Protein AF-G5AAX6-F1 (afdb_monomer_lite)

Sequence (215 aa):
DEYTGELEELVATGDLGYDTYDRATIIEKLGASQRLYIEGGFNFYEAVRSAEPLIVYRVAYSRECWVQAGNRESPAHVDHGRVLSYIPPALQRSFKIWIAFKDFNAARGFSFAEDDRAFNRMLVNGSTGVVVQRPGDVVYVNSLIYHSVLLCYTSETPEIDRWSIIDGYVFILREDILVSYIYATQAKAGTRKGDNRVWARILMAYCAMEGRWLD

Secondary structure (DSSP, 8-state):
-HHHHHHHHHHHHSB--SS---HHHHHHHHHHTGGGEE-SS--HHHHHH---SEEEESS-----EEEEESSEEEEEE--SSEEEEE--TT-TTEEEEEEEESSTTTTTT--TTS-TTHHHHHHT-TTEEEEEE-TT-EEEE-TT--EEEE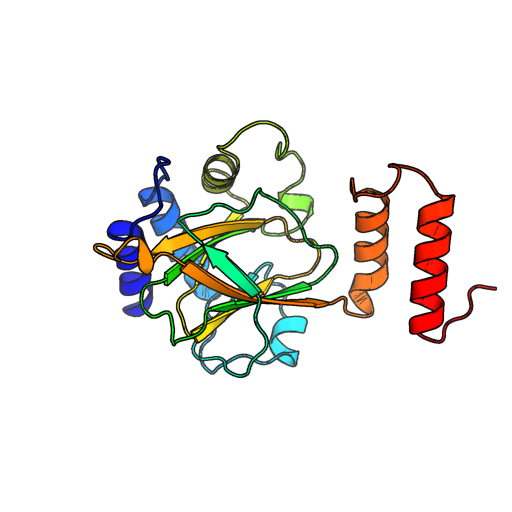EEE-TT--GGG-EEEEEEEEE--TTTHHHHHHHHHHS--SS-TT-HHHHHHHHHHHHHHTT----

Structure (mmCIF, N/CA/C/O backbone):
data_AF-G5AAX6-F1
#
_entry.id   AF-G5AAX6-F1
#
loop_
_atom_site.group_PDB
_atom_site.id
_atom_site.type_symbol
_atom_site.label_atom_id
_atom_site.label_alt_id
_atom_site.label_comp_id
_atom_site.label_asym_id
_atom_site.label_entity_id
_atom_site.label_seq_id
_atom_site.pdbx_PDB_ins_code
_atom_site.Cartn_x
_atom_site.Cartn_y
_atom_site.Cartn_z
_atom_site.occupancy
_atom_site.B_iso_or_equiv
_atom_site.auth_seq_id
_atom_site.auth_comp_id
_atom_site.auth_asym_id
_atom_site.auth_atom_id
_atom_site.pdbx_PDB_model_num
ATOM 1 N N . ASP A 1 1 ? -5.788 -18.040 11.027 1.00 55.53 1 ASP A N 1
ATOM 2 C CA . ASP A 1 1 ? -4.561 -17.466 11.592 1.00 55.53 1 ASP A CA 1
ATOM 3 C C . ASP A 1 1 ? -4.989 -16.316 12.489 1.00 55.53 1 ASP A C 1
ATOM 5 O O . ASP A 1 1 ? -5.733 -15.464 12.017 1.00 55.53 1 ASP A O 1
ATOM 9 N N . GLU A 1 2 ? -4.667 -16.356 13.781 1.00 57.25 2 GLU A N 1
ATOM 10 C CA . GLU A 1 2 ? -5.227 -15.458 14.818 1.00 57.25 2 GLU A CA 1
ATOM 11 C C . GLU A 1 2 ? -4.984 -13.966 14.499 1.00 57.25 2 GLU A C 1
ATOM 13 O O . GLU A 1 2 ? -5.815 -13.109 14.782 1.00 57.25 2 GLU A O 1
ATOM 18 N N . TYR A 1 3 ? -3.896 -13.673 13.782 1.00 65.38 3 TYR A N 1
ATOM 19 C CA . TYR A 1 3 ? -3.437 -12.318 13.475 1.00 65.38 3 TYR A CA 1
ATOM 20 C C . TYR A 1 3 ? -4.139 -11.624 12.309 1.00 65.38 3 TYR A C 1
ATOM 22 O O . TYR A 1 3 ? -4.220 -10.397 12.296 1.00 65.38 3 TYR A O 1
ATOM 30 N N . THR A 1 4 ? -4.628 -12.362 11.309 1.00 74.25 4 THR A N 1
ATOM 31 C CA . THR A 1 4 ? -5.418 -11.732 10.236 1.00 74.25 4 THR A CA 1
ATOM 32 C C . THR A 1 4 ? -6.766 -11.283 10.781 1.00 74.25 4 THR A C 1
ATOM 34 O O . THR A 1 4 ? -7.229 -10.219 10.393 1.00 74.25 4 THR A O 1
ATOM 37 N N . GLY A 1 5 ? -7.317 -12.008 11.762 1.00 83.88 5 GLY A N 1
ATOM 38 C CA . GLY A 1 5 ? -8.549 -11.628 12.454 1.00 83.88 5 GLY A CA 1
ATOM 39 C C . GLY A 1 5 ? -8.477 -10.234 13.085 1.00 83.88 5 GLY A C 1
ATOM 40 O O . GLY A 1 5 ? -9.403 -9.452 12.913 1.00 83.88 5 GLY A O 1
ATOM 41 N N . GLU A 1 6 ? -7.353 -9.869 13.715 1.00 87.31 6 GLU A N 1
ATOM 42 C CA . GLU A 1 6 ? -7.158 -8.515 14.268 1.00 87.31 6 GLU A CA 1
ATOM 43 C C . GLU A 1 6 ? -7.168 -7.426 13.180 1.00 87.31 6 GLU A C 1
ATOM 45 O O . GLU A 1 6 ? -7.693 -6.330 13.379 1.00 87.31 6 GLU A O 1
ATOM 50 N N . LEU A 1 7 ? -6.566 -7.702 12.019 1.00 90.44 7 LEU A N 1
ATOM 51 C CA . LEU A 1 7 ? -6.516 -6.754 10.903 1.00 90.44 7 LEU A CA 1
ATOM 52 C C . LEU A 1 7 ? -7.879 -6.632 10.207 1.00 90.44 7 LEU A C 1
ATOM 54 O O . LEU A 1 7 ? -8.279 -5.536 9.818 1.00 90.44 7 LEU A O 1
ATOM 58 N N . GLU A 1 8 ? -8.600 -7.744 10.077 1.00 92.38 8 GLU A N 1
ATOM 59 C CA . GLU A 1 8 ? -9.971 -7.785 9.572 1.00 92.38 8 GLU A CA 1
ATOM 60 C C . GLU A 1 8 ? -10.920 -7.021 10.503 1.00 92.38 8 GLU A C 1
ATOM 62 O O . GLU A 1 8 ? -11.722 -6.219 10.028 1.00 92.38 8 GLU A O 1
ATOM 67 N N . GLU A 1 9 ? -10.782 -7.186 11.823 1.00 91.50 9 GLU A N 1
ATOM 68 C CA . GLU A 1 9 ? -11.537 -6.432 12.827 1.00 91.50 9 GLU A CA 1
ATOM 69 C C . GLU A 1 9 ? -11.234 -4.932 12.751 1.00 91.50 9 GLU A C 1
ATOM 71 O O . GLU A 1 9 ? -12.154 -4.109 12.793 1.00 91.50 9 GLU A O 1
ATOM 76 N N . LEU A 1 10 ? -9.966 -4.559 12.558 1.00 90.81 10 LEU A N 1
ATOM 77 C CA . LEU A 1 10 ? -9.560 -3.163 12.396 1.00 90.81 10 LEU A CA 1
ATOM 78 C C . LEU A 1 10 ? -10.186 -2.529 11.145 1.00 90.81 10 LEU A C 1
ATOM 80 O O . LEU A 1 10 ? -10.673 -1.400 11.196 1.00 90.81 10 LEU A O 1
ATOM 84 N N . VAL A 1 11 ? -10.241 -3.267 10.032 1.00 92.38 11 VAL A N 1
ATOM 85 C CA . VAL A 1 11 ? -10.947 -2.835 8.815 1.00 92.38 11 VAL A CA 1
ATOM 86 C C . VAL A 1 11 ? -12.457 -2.806 9.022 1.00 92.38 11 VAL A C 1
ATOM 88 O O . VAL A 1 11 ? -13.122 -1.927 8.481 1.00 92.38 11 VAL A O 1
ATOM 91 N N . ALA A 1 12 ? -13.030 -3.737 9.782 1.00 92.44 12 ALA A N 1
ATOM 92 C CA . ALA A 1 12 ? -14.469 -3.802 10.013 1.00 92.44 12 ALA A CA 1
ATOM 93 C C . ALA A 1 12 ? -14.970 -2.650 10.897 1.00 92.44 12 ALA A C 1
ATOM 95 O O . ALA A 1 12 ? -16.037 -2.098 10.635 1.00 92.44 12 ALA A O 1
ATOM 96 N N . THR A 1 13 ? -14.188 -2.263 11.905 1.00 92.12 13 THR A N 1
ATOM 97 C CA . THR A 1 13 ? -14.611 -1.335 12.970 1.00 92.12 13 THR A CA 1
ATOM 98 C C . THR A 1 13 ? -13.977 0.053 12.878 1.00 92.12 13 THR A C 1
ATOM 100 O O . THR A 1 13 ? -14.530 1.013 13.413 1.00 92.12 13 THR A O 1
ATOM 103 N N . GLY A 1 14 ? -12.846 0.194 12.182 1.00 87.88 14 GLY A N 1
ATOM 104 C CA . GLY A 1 14 ? -12.117 1.456 12.078 1.00 87.88 14 GLY A CA 1
ATOM 105 C C . GLY A 1 14 ? -12.874 2.554 11.326 1.00 87.88 14 GLY A C 1
ATOM 106 O O . GLY A 1 14 ? -13.778 2.298 10.526 1.00 87.88 14 GLY A O 1
ATOM 107 N N . ASP A 1 15 ? -12.474 3.798 11.561 1.00 89.19 15 ASP A N 1
ATOM 108 C CA . ASP A 1 15 ? -12.912 4.968 10.810 1.00 89.19 15 ASP A CA 1
ATOM 109 C C . ASP A 1 15 ? -12.071 5.109 9.530 1.00 89.19 15 ASP A C 1
ATOM 111 O O . ASP A 1 15 ? -10.880 5.437 9.579 1.00 89.19 15 ASP A O 1
ATOM 115 N N . LEU A 1 16 ? -12.707 4.844 8.386 1.00 87.62 16 LEU A N 1
ATOM 116 C CA . LEU A 1 16 ? -12.114 4.913 7.045 1.00 87.62 16 LEU A CA 1
ATOM 117 C C . LEU A 1 16 ? -12.376 6.275 6.367 1.00 87.62 16 LEU A C 1
ATOM 119 O O . LEU A 1 16 ? -11.967 6.473 5.228 1.00 87.62 16 LEU A O 1
ATOM 123 N N . GLY A 1 17 ? -13.009 7.229 7.059 1.00 82.75 17 GLY A N 1
ATOM 124 C CA . GLY A 1 17 ? -13.373 8.538 6.523 1.00 82.75 17 GLY A CA 1
ATOM 125 C C . GLY A 1 17 ? -14.801 8.608 5.975 1.00 82.75 17 GLY A C 1
ATOM 126 O O . GLY A 1 17 ? -15.641 7.753 6.249 1.00 82.75 17 GLY A O 1
ATOM 127 N N . TYR A 1 18 ? -15.079 9.680 5.228 1.00 66.12 18 TYR A N 1
ATOM 128 C CA . TYR A 1 18 ? -16.429 10.034 4.767 1.00 66.12 18 TYR A CA 1
ATOM 129 C C . TYR A 1 18 ? -16.906 9.236 3.546 1.00 66.12 18 TYR A C 1
ATOM 131 O O . TYR A 1 18 ? -18.111 9.169 3.297 1.00 66.12 18 TYR A O 1
ATOM 139 N N . ASP A 1 19 ? -15.981 8.637 2.798 1.00 72.12 19 ASP A N 1
ATOM 140 C CA . ASP A 1 19 ? -16.294 7.875 1.595 1.00 72.12 19 ASP A CA 1
ATOM 141 C C . ASP A 1 19 ? -16.715 6.435 1.912 1.00 72.12 19 ASP A C 1
ATOM 143 O O . ASP A 1 19 ? -16.294 5.812 2.891 1.00 72.12 19 ASP A O 1
ATOM 147 N N . THR A 1 20 ? -17.569 5.875 1.055 1.00 79.94 20 THR A N 1
ATOM 148 C CA . THR A 1 20 ? -18.001 4.481 1.172 1.00 79.94 20 THR A CA 1
ATOM 149 C C . THR A 1 20 ? -16.958 3.554 0.552 1.00 79.94 20 THR A C 1
ATOM 151 O O . THR A 1 20 ? -16.899 3.399 -0.673 1.00 79.94 20 THR A O 1
ATOM 154 N N . TYR A 1 21 ? -16.158 2.917 1.405 1.00 85.81 21 TYR A N 1
ATOM 155 C CA . TYR A 1 21 ? -15.217 1.861 1.032 1.00 85.81 21 TYR A CA 1
ATOM 156 C C . TYR A 1 21 ? -15.827 0.473 1.247 1.00 85.81 21 TYR A C 1
ATOM 158 O O . TYR A 1 21 ? -16.466 0.213 2.271 1.00 85.81 21 TYR A O 1
ATOM 166 N N . ASP A 1 22 ? -15.611 -0.436 0.295 1.00 89.75 22 ASP A N 1
ATOM 167 C CA . ASP A 1 22 ? -16.098 -1.815 0.384 1.00 89.75 22 ASP A CA 1
ATOM 168 C C . ASP A 1 22 ? -15.240 -2.644 1.354 1.00 89.75 22 ASP A C 1
ATOM 170 O O . ASP A 1 22 ? -14.271 -3.308 0.976 1.00 89.75 22 ASP A O 1
ATOM 174 N N . ARG A 1 23 ? -15.612 -2.588 2.637 1.00 92.19 23 ARG A N 1
ATOM 175 C CA . ARG A 1 23 ? -14.935 -3.306 3.726 1.00 92.19 23 ARG A CA 1
ATOM 176 C C . ARG A 1 23 ? -14.915 -4.817 3.512 1.00 92.19 23 ARG A C 1
ATOM 178 O O . ARG A 1 23 ? -13.923 -5.446 3.867 1.00 92.19 23 ARG A O 1
ATOM 185 N N . ALA A 1 24 ? -15.967 -5.393 2.926 1.00 92.06 24 ALA A N 1
ATOM 186 C CA . ALA A 1 24 ? -16.042 -6.834 2.697 1.00 92.06 24 ALA A CA 1
ATOM 187 C C . ALA A 1 24 ? -14.982 -7.273 1.680 1.00 92.06 24 ALA A C 1
ATOM 189 O O . ALA A 1 24 ? -14.218 -8.197 1.953 1.00 92.06 24 ALA A O 1
ATOM 190 N N . THR A 1 25 ? -14.861 -6.540 0.569 1.00 92.00 25 THR A N 1
ATOM 191 C CA . THR A 1 25 ? -13.819 -6.794 -0.436 1.00 92.00 25 THR A CA 1
ATOM 192 C C . THR A 1 25 ? -12.411 -6.546 0.121 1.00 92.00 25 THR A C 1
ATOM 194 O O . THR A 1 25 ? -11.484 -7.297 -0.190 1.00 92.00 25 THR A O 1
ATOM 197 N N . ILE A 1 26 ? -12.221 -5.526 0.972 1.00 92.06 26 ILE A N 1
ATOM 198 C CA . ILE A 1 26 ? -10.935 -5.294 1.658 1.00 92.06 26 ILE A CA 1
ATOM 199 C C . ILE A 1 26 ? -10.561 -6.510 2.518 1.00 92.06 26 ILE A C 1
ATOM 201 O O . ILE A 1 26 ? -9.440 -7.004 2.408 1.00 92.06 26 ILE A O 1
ATOM 205 N N . ILE A 1 27 ? -11.490 -7.000 3.342 1.00 93.81 27 ILE A N 1
ATOM 206 C CA . ILE A 1 27 ? -11.292 -8.148 4.241 1.00 93.81 27 ILE A CA 1
ATOM 207 C C . ILE A 1 27 ? -10.993 -9.426 3.448 1.00 93.81 27 ILE A C 1
ATOM 209 O O . ILE A 1 27 ? -10.028 -10.125 3.749 1.00 93.81 27 ILE A O 1
ATOM 213 N N . GLU A 1 28 ? -11.748 -9.700 2.383 1.00 92.75 28 GLU A N 1
ATOM 214 C CA . GLU A 1 28 ? -11.504 -10.857 1.512 1.00 92.75 28 GLU A CA 1
ATOM 215 C C . GLU A 1 28 ? -10.080 -10.834 0.930 1.00 92.75 28 GLU A C 1
ATOM 217 O O . GLU A 1 28 ? -9.337 -11.820 0.998 1.00 92.75 28 GLU A O 1
ATOM 222 N N . LYS A 1 29 ? -9.660 -9.682 0.394 1.00 91.44 29 LYS A N 1
ATOM 223 C CA . LYS A 1 29 ? -8.325 -9.523 -0.196 1.00 91.44 29 LYS A CA 1
ATOM 224 C C . LYS A 1 29 ? -7.205 -9.557 0.826 1.00 91.44 29 LYS A C 1
ATOM 226 O O . LYS A 1 29 ? -6.110 -10.018 0.496 1.00 91.44 29 LYS A O 1
ATOM 231 N N . LEU A 1 30 ? -7.468 -9.088 2.037 1.00 90.62 30 LEU A N 1
ATOM 232 C CA . LEU A 1 30 ? -6.537 -9.176 3.149 1.00 90.62 30 LEU A CA 1
ATOM 233 C C . LEU A 1 30 ? -6.272 -10.644 3.507 1.00 90.62 30 LEU A C 1
ATOM 235 O O . LEU A 1 30 ? -5.109 -11.044 3.587 1.00 90.62 30 LEU A O 1
ATOM 239 N N . GLY A 1 31 ? -7.323 -11.467 3.592 1.00 86.56 31 GLY A N 1
ATOM 240 C CA . GLY A 1 31 ? -7.201 -12.916 3.773 1.00 86.56 31 GLY A CA 1
ATOM 241 C C . GLY A 1 31 ? -6.363 -13.580 2.673 1.00 86.56 31 GLY A C 1
ATOM 242 O O . GLY A 1 31 ? -5.466 -14.372 2.957 1.00 86.56 31 GLY A O 1
ATOM 243 N N . ALA A 1 32 ? -6.564 -13.188 1.411 1.00 87.88 32 ALA A N 1
ATOM 244 C CA . ALA A 1 32 ? -5.762 -13.687 0.287 1.00 87.88 32 ALA A CA 1
ATOM 245 C C . ALA A 1 32 ? -4.294 -13.200 0.292 1.00 87.88 32 ALA A C 1
ATOM 247 O O . ALA A 1 32 ? -3.437 -13.795 -0.369 1.00 87.88 32 ALA A O 1
ATOM 248 N N . SER A 1 33 ? -3.992 -12.124 1.024 1.00 89.69 33 SER A N 1
ATOM 249 C CA . SER A 1 33 ? -2.683 -11.456 1.047 1.00 89.69 33 SER A CA 1
ATOM 250 C C . SER A 1 33 ? -1.828 -11.815 2.267 1.00 89.69 33 SER A C 1
ATOM 252 O O . SER A 1 33 ? -0.759 -11.236 2.443 1.00 89.69 33 SER A O 1
ATOM 254 N N . GLN A 1 34 ? -2.235 -12.792 3.086 1.00 86.56 34 GLN A N 1
ATOM 255 C CA . GLN A 1 34 ? -1.523 -13.189 4.314 1.00 86.56 34 GLN A CA 1
ATOM 256 C C . GLN A 1 34 ? -0.024 -13.454 4.104 1.00 86.56 34 GLN A C 1
ATOM 258 O O . GLN A 1 34 ? 0.800 -13.043 4.914 1.00 86.56 34 GLN A O 1
ATOM 263 N N . ARG A 1 35 ? 0.351 -14.062 2.971 1.00 89.06 35 ARG A N 1
ATOM 264 C CA . ARG A 1 35 ? 1.753 -14.354 2.616 1.00 89.06 35 ARG A CA 1
ATOM 265 C C . ARG A 1 35 ? 2.652 -13.117 2.467 1.00 89.06 35 ARG A C 1
ATOM 267 O O . ARG A 1 35 ? 3.864 -13.270 2.384 1.00 89.06 35 ARG A O 1
ATOM 274 N N . LEU A 1 36 ? 2.071 -11.918 2.367 1.00 89.19 36 LEU A N 1
ATOM 275 C CA . LEU A 1 36 ? 2.813 -10.660 2.252 1.00 89.19 36 LEU A CA 1
ATOM 276 C C . LEU A 1 36 ? 3.312 -10.148 3.610 1.00 89.19 36 LEU A C 1
ATOM 278 O O . LEU A 1 36 ? 4.080 -9.190 3.641 1.00 89.19 36 LEU A O 1
ATOM 282 N N . TYR A 1 37 ? 2.892 -10.761 4.719 1.00 87.56 37 TYR A N 1
ATOM 283 C CA . TYR A 1 37 ? 3.312 -10.392 6.066 1.00 87.56 37 TYR A CA 1
ATOM 284 C C . TYR A 1 37 ? 4.523 -11.220 6.506 1.00 87.56 37 TYR A C 1
ATOM 286 O O . TYR A 1 37 ? 4.467 -12.447 6.544 1.00 87.56 37 TYR A O 1
ATOM 294 N N . ILE A 1 38 ? 5.614 -10.538 6.854 1.00 85.25 38 ILE A N 1
ATOM 295 C CA . ILE A 1 38 ? 6.861 -11.129 7.346 1.00 85.25 38 ILE A CA 1
ATOM 296 C C . ILE A 1 38 ? 7.068 -10.715 8.807 1.00 85.25 38 ILE A C 1
ATOM 298 O O . ILE A 1 38 ? 7.055 -9.528 9.144 1.00 85.25 38 ILE A O 1
ATOM 302 N N . GLU A 1 39 ? 7.279 -11.703 9.677 1.00 83.00 39 GLU A N 1
ATOM 303 C CA . GLU A 1 39 ? 7.644 -11.495 11.082 1.00 83.00 39 GLU A CA 1
ATOM 304 C C . GLU A 1 39 ? 9.159 -11.322 11.249 1.00 83.00 39 GLU A C 1
ATOM 306 O O . GLU A 1 39 ? 9.947 -11.870 10.480 1.00 83.00 39 GLU A O 1
ATOM 311 N N . GLY A 1 40 ? 9.573 -10.632 12.315 1.00 74.06 40 GLY A N 1
ATOM 312 C CA . GLY A 1 40 ? 10.987 -10.548 12.707 1.00 74.06 40 GLY A CA 1
ATOM 313 C C . GLY A 1 40 ? 11.701 -9.248 12.329 1.00 74.06 40 GLY A C 1
ATOM 314 O O . GLY A 1 40 ? 12.928 -9.196 12.391 1.00 74.06 40 GLY A O 1
ATOM 315 N N . GLY A 1 41 ? 10.954 -8.189 12.003 1.00 70.88 41 GLY A N 1
ATOM 316 C CA . GLY A 1 41 ? 11.509 -6.875 11.679 1.00 70.88 41 GLY A CA 1
ATOM 317 C C . GLY A 1 41 ? 12.003 -6.748 10.233 1.00 70.88 41 GLY A C 1
ATOM 318 O O . GLY A 1 41 ? 12.035 -7.707 9.469 1.00 70.88 41 GLY A O 1
ATOM 319 N N . PHE A 1 42 ? 12.359 -5.526 9.826 1.00 78.31 42 PHE A N 1
ATOM 320 C CA . PHE A 1 42 ? 12.737 -5.223 8.444 1.00 78.31 42 PHE A CA 1
ATOM 321 C C . PHE A 1 42 ? 14.178 -5.642 8.149 1.00 78.31 42 PHE A C 1
ATOM 323 O O . PHE A 1 42 ? 15.111 -5.205 8.824 1.00 78.31 42 PHE A O 1
ATOM 330 N N . ASN A 1 43 ? 14.361 -6.407 7.071 1.00 75.69 43 ASN A N 1
ATOM 331 C CA . ASN A 1 43 ? 15.665 -6.719 6.501 1.00 75.69 43 ASN A CA 1
ATOM 332 C C . ASN A 1 43 ? 15.736 -6.221 5.054 1.00 75.69 43 ASN A C 1
ATOM 334 O O . ASN A 1 43 ? 15.102 -6.773 4.154 1.00 75.69 43 ASN A O 1
ATOM 338 N N . PHE A 1 44 ? 16.563 -5.200 4.821 1.00 74.56 44 PHE A N 1
ATOM 339 C CA . PHE A 1 44 ? 16.743 -4.604 3.498 1.00 74.56 44 PHE A CA 1
ATOM 340 C C . PHE A 1 44 ? 17.169 -5.625 2.437 1.00 74.56 44 PHE A C 1
ATOM 342 O O . PHE A 1 44 ? 16.629 -5.622 1.335 1.00 74.56 44 PHE A O 1
ATOM 349 N N . TYR A 1 45 ? 18.112 -6.516 2.754 1.00 77.50 45 TYR A N 1
ATOM 350 C CA . TYR A 1 45 ? 18.651 -7.474 1.785 1.00 77.50 45 TYR A CA 1
ATOM 351 C C . TYR A 1 45 ? 17.644 -8.554 1.395 1.00 77.50 45 TYR A C 1
ATOM 353 O O . TYR A 1 45 ? 17.703 -9.072 0.281 1.00 77.50 45 TYR A O 1
ATOM 361 N N . GLU A 1 46 ? 16.731 -8.899 2.298 1.00 81.38 46 GLU A N 1
ATOM 362 C CA . GLU A 1 46 ? 15.615 -9.797 2.000 1.00 81.38 46 GLU A CA 1
ATOM 363 C C . GLU A 1 46 ? 14.550 -9.076 1.174 1.00 81.38 46 GLU A C 1
ATOM 365 O O . GLU A 1 46 ? 14.119 -9.605 0.151 1.00 81.38 46 GLU A O 1
ATOM 370 N N . ALA A 1 47 ? 14.203 -7.842 1.555 1.00 80.88 47 ALA A N 1
ATOM 371 C CA . ALA A 1 47 ? 13.205 -7.031 0.862 1.00 80.88 47 ALA A CA 1
ATOM 372 C C . ALA A 1 47 ? 13.563 -6.821 -0.612 1.00 80.88 47 ALA A C 1
ATOM 374 O O . ALA A 1 47 ? 12.749 -7.089 -1.494 1.00 80.88 47 ALA A O 1
ATOM 375 N N . VAL A 1 48 ? 14.809 -6.424 -0.899 1.00 80.00 48 VAL A N 1
ATOM 376 C CA . VAL A 1 48 ? 15.249 -6.158 -2.278 1.00 80.00 48 VAL A CA 1
ATOM 377 C C . VAL A 1 48 ? 15.282 -7.397 -3.170 1.00 80.00 48 VAL A C 1
ATOM 379 O O . VAL A 1 48 ? 15.167 -7.262 -4.385 1.00 80.00 48 VAL A O 1
ATOM 382 N N . ARG A 1 49 ? 15.407 -8.594 -2.584 1.00 84.94 49 ARG A N 1
ATOM 383 C CA . ARG A 1 49 ? 15.415 -9.874 -3.312 1.00 84.94 49 ARG A CA 1
ATOM 384 C C . ARG A 1 49 ? 14.023 -10.452 -3.532 1.00 84.94 49 ARG A C 1
ATOM 386 O O . ARG A 1 49 ? 13.892 -11.438 -4.254 1.00 84.94 49 ARG A O 1
ATOM 393 N N . SER A 1 50 ? 13.003 -9.888 -2.895 1.00 84.44 50 SER A N 1
ATOM 394 C CA . SER A 1 50 ? 11.647 -10.384 -3.044 1.00 84.44 50 SER A CA 1
ATOM 395 C C . SER A 1 50 ? 11.074 -10.040 -4.417 1.00 84.44 50 SER A C 1
ATOM 397 O O . SER A 1 50 ? 11.241 -8.931 -4.926 1.00 84.44 50 SER A O 1
ATOM 399 N N . ALA A 1 51 ? 10.358 -11.003 -4.995 1.00 86.81 51 ALA A N 1
ATOM 400 C CA . ALA A 1 51 ? 9.580 -10.815 -6.215 1.00 86.81 51 ALA A CA 1
ATOM 401 C C . ALA A 1 51 ? 8.176 -10.254 -5.937 1.00 86.81 51 ALA A C 1
ATOM 403 O O . ALA A 1 51 ? 7.446 -9.944 -6.876 1.00 86.81 51 ALA A O 1
ATOM 404 N N . GLU A 1 52 ? 7.780 -10.139 -4.666 1.00 90.38 52 GLU A N 1
ATOM 405 C CA . GLU A 1 52 ? 6.470 -9.603 -4.319 1.00 90.38 52 GLU A CA 1
ATOM 406 C C . GLU A 1 52 ? 6.380 -8.105 -4.655 1.00 90.38 52 GLU A C 1
ATOM 408 O O . GLU A 1 52 ? 7.357 -7.365 -4.481 1.00 90.38 52 GLU A O 1
ATOM 413 N N . PRO A 1 53 ? 5.207 -7.631 -5.109 1.00 83.50 53 PRO A N 1
ATOM 414 C CA . PRO A 1 53 ? 4.979 -6.212 -5.384 1.00 83.50 53 PRO A CA 1
ATOM 415 C C . PRO A 1 53 ? 5.029 -5.365 -4.114 1.00 83.50 53 PRO A C 1
ATOM 417 O O . PRO A 1 53 ? 5.425 -4.202 -4.147 1.00 83.50 53 PRO A O 1
ATOM 420 N N . LEU A 1 54 ? 4.587 -5.942 -2.997 1.00 90.94 54 LEU A N 1
ATOM 421 C CA . LEU A 1 54 ? 4.455 -5.272 -1.720 1.00 90.94 54 LEU A CA 1
ATOM 422 C C . LEU A 1 54 ? 4.590 -6.295 -0.594 1.00 90.94 54 LEU A C 1
ATOM 424 O O . LEU A 1 54 ? 4.030 -7.383 -0.680 1.00 90.94 54 LEU A O 1
ATOM 428 N N . ILE A 1 55 ? 5.315 -5.934 0.462 1.00 84.88 55 ILE A N 1
ATOM 429 C CA . ILE A 1 55 ? 5.565 -6.771 1.641 1.00 84.88 55 ILE A CA 1
ATOM 430 C C . ILE A 1 55 ? 5.391 -5.921 2.894 1.00 84.88 55 ILE A C 1
ATOM 432 O O . ILE A 1 55 ? 5.769 -4.750 2.902 1.00 84.88 55 ILE A O 1
ATOM 436 N N . VAL A 1 56 ? 4.867 -6.510 3.964 1.00 84.12 56 VAL A N 1
ATOM 437 C CA . VAL A 1 56 ? 4.748 -5.877 5.278 1.00 84.12 56 VAL A CA 1
ATOM 438 C C . VAL A 1 56 ? 5.651 -6.598 6.269 1.00 84.12 56 VAL A C 1
ATOM 440 O O . VAL A 1 56 ? 5.407 -7.746 6.619 1.00 84.12 56 VAL A O 1
ATOM 443 N N . TYR A 1 57 ? 6.682 -5.914 6.746 1.00 81.00 57 TYR A N 1
ATOM 444 C CA . TYR A 1 57 ? 7.523 -6.361 7.848 1.00 81.00 57 TYR A CA 1
ATOM 445 C C . TYR A 1 57 ? 6.940 -5.854 9.155 1.00 81.00 57 TYR A C 1
ATOM 447 O O . TYR A 1 57 ? 6.855 -4.643 9.370 1.00 81.00 57 TYR A O 1
ATOM 455 N N . ARG A 1 58 ? 6.559 -6.762 10.046 1.00 78.38 58 ARG A N 1
ATOM 456 C CA . ARG A 1 58 ? 6.013 -6.371 11.345 1.00 78.38 58 ARG A CA 1
ATOM 457 C C . ARG A 1 58 ? 7.122 -6.183 12.375 1.00 78.38 58 ARG A C 1
ATOM 459 O O . ARG A 1 58 ? 8.120 -6.905 12.366 1.00 78.38 58 ARG A O 1
ATOM 466 N N . VAL A 1 59 ? 6.921 -5.233 13.292 1.00 68.94 59 VAL A N 1
ATOM 467 C CA . VAL A 1 59 ? 7.827 -4.960 14.429 1.00 68.94 59 VAL A CA 1
ATOM 468 C C . VAL A 1 59 ? 9.231 -4.486 13.988 1.00 68.94 59 VAL A C 1
ATOM 470 O O . VAL A 1 59 ? 10.256 -4.875 14.542 1.00 68.94 59 VAL A O 1
ATOM 473 N N . ALA A 1 60 ? 9.304 -3.635 12.965 1.00 59.09 60 ALA A N 1
ATOM 474 C CA . ALA A 1 60 ? 10.552 -3.165 12.355 1.00 59.09 60 ALA A CA 1
ATOM 475 C C . ALA A 1 60 ? 10.892 -1.722 12.797 1.00 59.09 60 ALA A C 1
ATOM 477 O O . ALA A 1 60 ? 10.027 -0.857 12.702 1.00 59.09 60 ALA A O 1
ATOM 478 N N . TYR A 1 61 ? 12.111 -1.413 13.283 1.00 58.78 61 TYR A N 1
ATOM 479 C CA . TYR A 1 61 ? 12.398 -0.080 13.870 1.00 58.78 61 TYR A CA 1
ATOM 480 C C . TYR A 1 61 ? 13.788 0.555 13.626 1.00 58.78 61 TYR A C 1
ATOM 482 O O . TYR A 1 61 ? 14.785 0.012 14.093 1.00 58.78 61 TYR A O 1
ATOM 490 N N . SER A 1 62 ? 13.838 1.758 13.004 1.00 43.53 62 SER A N 1
ATOM 491 C CA . SER A 1 62 ? 14.526 3.032 13.405 1.00 43.53 62 SER A CA 1
ATOM 492 C C . SER A 1 62 ? 14.313 4.160 12.333 1.00 43.53 62 SER A C 1
ATOM 494 O O . SER A 1 62 ? 13.957 3.831 11.211 1.00 43.53 62 SER A O 1
ATOM 496 N N . ARG A 1 63 ? 14.423 5.462 12.702 1.00 45.66 63 ARG A N 1
ATOM 497 C CA . ARG A 1 63 ? 13.617 6.671 12.284 1.00 45.66 63 ARG A CA 1
ATOM 498 C C . ARG A 1 63 ? 14.058 7.557 11.068 1.00 45.66 63 ARG A C 1
ATOM 500 O O . ARG A 1 63 ? 15.259 7.765 10.955 1.00 45.66 63 ARG A O 1
ATOM 507 N N . GLU A 1 64 ? 13.094 8.259 10.405 1.00 38.91 64 GLU A N 1
ATOM 508 C CA . GLU A 1 64 ? 13.046 9.672 9.856 1.00 38.91 64 GLU A CA 1
ATOM 509 C C . GLU A 1 64 ? 11.692 10.141 9.159 1.00 38.91 64 GLU A C 1
ATOM 511 O O . GLU A 1 64 ? 11.315 9.678 8.097 1.00 38.91 64 GLU A O 1
ATOM 516 N N . CYS A 1 65 ? 10.953 11.166 9.638 1.00 42.72 65 CYS A N 1
ATOM 517 C CA . CYS A 1 65 ? 9.483 11.331 9.398 1.00 42.72 65 CYS A CA 1
ATOM 518 C C . CYS A 1 65 ? 8.913 12.451 8.457 1.00 42.72 65 CYS A C 1
ATOM 520 O O . CYS A 1 65 ? 9.447 13.558 8.423 1.00 42.72 65 CYS A O 1
ATOM 522 N N . TRP A 1 66 ? 7.701 12.240 7.879 1.00 52.00 66 TRP A N 1
ATOM 523 C CA . TRP A 1 66 ? 6.767 13.253 7.296 1.00 52.00 66 TRP A CA 1
ATOM 524 C C . TRP A 1 66 ? 5.329 13.172 7.882 1.00 52.00 66 TRP A C 1
ATOM 526 O O . TRP A 1 66 ? 4.859 12.090 8.204 1.00 52.00 66 TRP A O 1
ATOM 536 N N . VAL A 1 67 ? 4.574 14.280 8.002 1.00 50.31 67 VAL A N 1
ATOM 537 C CA . VAL A 1 67 ? 3.252 14.331 8.695 1.00 50.31 67 VAL A CA 1
ATOM 538 C C . VAL A 1 67 ? 2.060 14.438 7.724 1.00 50.31 67 VAL A C 1
ATOM 540 O O . VAL A 1 67 ? 2.099 15.221 6.777 1.00 50.31 67 VAL A O 1
ATOM 543 N N . GLN A 1 68 ? 0.966 13.717 7.995 1.00 59.72 68 GLN A N 1
ATOM 544 C CA . GLN A 1 68 ? -0.346 13.859 7.345 1.00 59.72 68 GLN A CA 1
ATOM 545 C C . GLN A 1 68 ? -1.478 13.957 8.385 1.00 59.72 68 GLN A C 1
ATOM 547 O O . GLN A 1 68 ? -1.431 13.299 9.419 1.00 59.72 68 GLN A O 1
ATOM 552 N N . ALA A 1 69 ? -2.507 14.763 8.114 1.00 59.97 69 ALA A N 1
ATOM 553 C CA . ALA A 1 69 ? -3.667 14.951 8.992 1.00 59.97 69 ALA A CA 1
ATOM 554 C C . ALA A 1 69 ? -4.972 14.503 8.312 1.00 59.97 69 ALA A C 1
ATOM 556 O O . ALA A 1 69 ? -5.126 14.683 7.102 1.00 59.97 69 ALA A O 1
ATOM 557 N N . GLY A 1 70 ? -5.897 13.975 9.113 1.00 69.50 70 GLY A N 1
ATOM 558 C CA . GLY A 1 70 ? -7.220 13.486 8.729 1.00 69.50 70 GLY A CA 1
ATOM 559 C C . GLY A 1 70 ? -7.221 12.121 8.038 1.00 69.50 70 GLY A C 1
ATOM 560 O O . GLY A 1 70 ? -6.182 11.603 7.627 1.00 69.50 70 GLY A O 1
ATOM 561 N N . ASN A 1 71 ? -8.419 11.550 7.874 1.00 72.75 71 ASN A N 1
ATOM 562 C CA . ASN A 1 71 ? -8.623 10.431 6.957 1.00 72.75 71 ASN A CA 1
ATOM 563 C C . ASN A 1 71 ? -8.310 10.918 5.545 1.00 72.75 71 ASN A C 1
ATOM 565 O O . ASN A 1 71 ? -8.888 11.905 5.084 1.00 72.75 71 ASN A O 1
ATOM 569 N N . ARG A 1 72 ? -7.367 10.261 4.876 1.00 76.69 72 ARG A N 1
ATOM 570 C CA . ARG A 1 72 ? -6.901 10.711 3.569 1.00 76.69 72 ARG A CA 1
ATOM 571 C C . ARG A 1 72 ? -6.522 9.532 2.700 1.00 76.69 72 ARG A C 1
ATOM 573 O O . ARG A 1 72 ? -5.678 8.721 3.076 1.00 76.69 72 ARG A O 1
ATOM 580 N N . GLU A 1 73 ? -7.115 9.497 1.520 1.00 74.88 73 GLU A N 1
ATOM 581 C CA . GLU A 1 73 ? -6.662 8.656 0.425 1.00 74.88 73 GLU A CA 1
ATOM 582 C C . GLU A 1 73 ? -5.533 9.369 -0.327 1.00 74.88 73 GLU A C 1
ATOM 584 O O . GLU A 1 73 ? -5.636 10.552 -0.679 1.00 74.88 73 GLU A O 1
ATOM 589 N N . SER A 1 74 ? -4.431 8.663 -0.574 1.00 73.19 74 SER A N 1
ATOM 590 C CA . SER A 1 74 ? -3.475 9.084 -1.589 1.00 73.19 74 SER A CA 1
ATOM 591 C C . SER A 1 74 ? -4.017 8.697 -2.969 1.00 73.19 74 SER A C 1
ATOM 593 O O . SER A 1 74 ? -4.391 7.535 -3.172 1.00 73.19 74 SER A O 1
ATOM 595 N N . PRO A 1 75 ? -4.045 9.631 -3.943 1.00 73.31 75 PRO A N 1
ATOM 596 C CA . PRO A 1 75 ? -4.412 9.290 -5.310 1.00 73.31 75 PRO A CA 1
ATOM 597 C C . PRO A 1 75 ? -3.599 8.093 -5.789 1.00 73.31 75 PRO A C 1
ATOM 599 O O . PRO A 1 75 ? -2.407 8.009 -5.491 1.00 73.31 75 PRO A O 1
ATOM 602 N N . ALA A 1 76 ? -4.220 7.177 -6.526 1.00 78.94 76 ALA A N 1
ATOM 603 C CA . ALA A 1 76 ? -3.508 6.034 -7.077 1.00 78.94 76 ALA A CA 1
ATOM 604 C C . ALA A 1 76 ? -2.342 6.511 -7.959 1.00 78.94 76 ALA A C 1
ATOM 606 O O . ALA A 1 76 ? -2.529 7.248 -8.931 1.00 78.94 76 ALA A O 1
ATOM 607 N N . HIS A 1 77 ? -1.130 6.117 -7.589 1.00 77.88 77 HIS A N 1
ATOM 608 C CA . HIS A 1 77 ? 0.101 6.574 -8.219 1.00 77.88 77 HIS A CA 1
ATOM 609 C C . HIS A 1 77 ? 1.144 5.463 -8.212 1.00 77.88 77 HIS A C 1
ATOM 611 O O . HIS A 1 77 ? 0.915 4.355 -7.735 1.00 77.88 77 HIS A O 1
ATOM 617 N N . VAL A 1 78 ? 2.291 5.763 -8.802 1.00 82.31 78 VAL A N 1
ATOM 618 C CA . VAL A 1 78 ? 3.459 4.897 -8.780 1.00 82.31 78 VAL A CA 1
ATOM 619 C C . VAL A 1 78 ? 4.679 5.768 -8.546 1.00 82.31 78 VAL A C 1
ATOM 621 O O . VAL A 1 78 ? 4.826 6.835 -9.157 1.00 82.31 78 VAL A O 1
ATOM 624 N N . ASP A 1 79 ? 5.537 5.311 -7.649 1.00 79.62 79 ASP A N 1
ATOM 625 C CA . ASP A 1 79 ? 6.812 5.950 -7.395 1.00 79.62 79 ASP A CA 1
ATOM 626 C C . ASP A 1 79 ? 7.845 5.526 -8.432 1.00 79.62 79 ASP A C 1
ATOM 628 O O . ASP A 1 79 ? 7.814 4.437 -9.001 1.00 79.62 79 ASP A O 1
ATOM 632 N N . HIS A 1 80 ? 8.800 6.414 -8.677 1.00 69.38 80 HIS A N 1
ATOM 633 C CA . HIS A 1 80 ? 9.885 6.209 -9.633 1.00 69.38 80 HIS A CA 1
ATOM 634 C C . HIS A 1 80 ? 10.960 5.233 -9.119 1.00 69.38 80 HIS A C 1
ATOM 636 O O . HIS A 1 80 ? 11.971 5.029 -9.784 1.00 69.38 80 HIS A O 1
ATOM 642 N N . GLY A 1 81 ? 10.763 4.630 -7.951 1.00 75.19 81 GLY A N 1
ATOM 643 C CA . GLY A 1 81 ? 11.668 3.671 -7.335 1.00 75.19 81 GLY A CA 1
ATOM 644 C C . GLY A 1 81 ? 10.917 2.763 -6.371 1.00 75.19 81 GLY A C 1
ATOM 645 O O . GLY A 1 81 ? 9.689 2.705 -6.382 1.00 75.19 81 GLY A O 1
ATOM 646 N N . ARG A 1 82 ? 11.669 2.053 -5.538 1.00 82.06 82 ARG A N 1
ATOM 647 C CA . ARG A 1 82 ? 11.132 1.220 -4.464 1.00 82.06 82 ARG A CA 1
ATOM 648 C C . ARG A 1 82 ? 10.779 2.092 -3.270 1.00 82.06 82 ARG A C 1
ATOM 650 O O . ARG A 1 82 ? 11.507 3.043 -2.986 1.00 82.06 82 ARG A O 1
ATOM 657 N N . VAL A 1 83 ? 9.698 1.761 -2.577 1.00 83.25 83 VAL A N 1
ATOM 658 C CA . VAL A 1 83 ? 9.199 2.529 -1.430 1.00 83.25 83 VAL A CA 1
ATOM 659 C C . VAL A 1 83 ? 9.436 1.738 -0.160 1.00 83.25 83 VAL A C 1
ATOM 661 O O . VAL A 1 83 ? 9.120 0.555 -0.085 1.00 83.25 83 VAL A O 1
ATOM 664 N N . LEU A 1 84 ? 9.942 2.400 0.867 1.00 80.81 84 LEU A N 1
ATOM 665 C CA . LEU A 1 84 ? 9.806 1.952 2.246 1.00 80.81 84 LEU A CA 1
ATOM 666 C C . LEU A 1 84 ? 8.842 2.916 2.926 1.00 80.81 84 LEU A C 1
ATOM 668 O O . LEU A 1 84 ? 9.021 4.117 2.790 1.00 80.81 84 LEU A O 1
ATOM 672 N N . SER A 1 85 ? 7.812 2.419 3.605 1.00 83.94 85 SER A N 1
ATOM 673 C CA . SER A 1 85 ? 6.844 3.228 4.341 1.00 83.94 85 SER A CA 1
ATOM 674 C C . SER A 1 85 ? 6.629 2.682 5.740 1.00 83.94 85 SER A C 1
ATOM 676 O O . SER A 1 85 ? 6.527 1.478 5.938 1.00 83.94 85 SER A O 1
ATOM 678 N N . TYR A 1 86 ? 6.497 3.564 6.718 1.00 78.75 86 TYR A N 1
ATOM 679 C CA . TYR A 1 86 ? 6.466 3.202 8.123 1.00 78.75 86 TYR A CA 1
ATOM 680 C C . TYR A 1 86 ? 5.520 4.118 8.920 1.00 78.75 86 TYR A C 1
ATOM 682 O O . TYR A 1 86 ? 5.432 5.322 8.652 1.00 78.75 86 TYR A O 1
ATOM 690 N N . ILE A 1 87 ? 4.796 3.533 9.886 1.00 78.19 87 ILE A N 1
ATOM 691 C CA . ILE A 1 87 ? 3.959 4.248 10.863 1.00 78.19 87 ILE A CA 1
ATOM 692 C C . ILE A 1 87 ? 4.609 4.137 12.249 1.00 78.19 87 ILE A C 1
ATOM 694 O O . ILE A 1 87 ? 4.742 3.025 12.763 1.00 78.19 87 ILE A O 1
ATOM 698 N N . PRO A 1 88 ? 4.942 5.257 12.915 1.00 74.31 88 PRO A N 1
ATOM 699 C CA . PRO A 1 88 ? 5.401 5.234 14.298 1.00 74.31 88 PRO A CA 1
ATOM 700 C C . PRO A 1 88 ? 4.453 4.523 15.286 1.00 74.31 88 PRO A C 1
ATOM 702 O O . PRO A 1 88 ? 3.309 4.939 15.386 1.00 74.31 88 PRO A O 1
ATOM 705 N N . PRO A 1 89 ? 4.903 3.564 16.124 1.00 78.00 89 PRO A N 1
ATOM 706 C CA . PRO A 1 89 ? 4.209 2.996 17.277 1.00 78.00 89 PRO A CA 1
ATOM 707 C C . PRO A 1 89 ? 3.708 4.011 18.274 1.00 78.00 89 PRO A C 1
ATOM 709 O O . PRO A 1 89 ? 2.872 3.670 19.090 1.00 78.00 89 PRO A O 1
ATOM 712 N N . ALA A 1 90 ? 4.199 5.246 18.277 1.00 76.12 90 ALA A N 1
ATOM 713 C CA . ALA A 1 90 ? 3.559 6.270 19.096 1.00 76.12 90 ALA A CA 1
ATOM 714 C C . ALA A 1 90 ? 2.110 6.542 18.633 1.00 76.12 90 ALA A C 1
ATOM 716 O O . ALA A 1 90 ? 1.290 7.007 19.416 1.00 76.12 90 ALA A O 1
ATOM 717 N N . LEU A 1 91 ? 1.778 6.216 17.381 1.00 79.31 91 LEU A N 1
ATOM 718 C CA . LEU A 1 91 ? 0.496 6.479 16.739 1.00 79.31 91 LEU A CA 1
ATOM 719 C C . LEU A 1 91 ? -0.425 5.256 16.791 1.00 79.31 91 LEU A C 1
ATOM 721 O O . LEU A 1 91 ? -0.991 4.864 15.782 1.00 79.31 91 LEU A O 1
ATOM 725 N N . GLN A 1 92 ? -0.600 4.657 17.973 1.00 85.25 92 GLN A N 1
ATOM 726 C CA . GLN A 1 92 ? -1.369 3.413 18.189 1.00 85.25 92 GLN A CA 1
ATOM 727 C C . GLN A 1 92 ? -2.810 3.427 17.640 1.00 85.25 92 GLN A C 1
ATOM 729 O O . GLN A 1 92 ? -3.414 2.374 17.468 1.00 85.25 92 GLN A O 1
ATOM 734 N N . ARG A 1 93 ? -3.368 4.614 17.381 1.00 87.44 93 ARG A N 1
ATOM 735 C CA . ARG A 1 93 ? -4.728 4.799 16.862 1.00 87.44 93 ARG A CA 1
ATOM 736 C C . ARG A 1 93 ? -4.808 4.919 15.346 1.00 87.44 93 ARG A C 1
ATOM 738 O O . ARG A 1 93 ? -5.917 4.942 14.828 1.00 87.44 93 ARG A O 1
ATOM 745 N N . SER A 1 94 ? -3.690 5.038 14.635 1.00 88.56 94 SER A N 1
ATOM 746 C CA . SER A 1 94 ? -3.692 5.130 13.176 1.00 88.56 94 SER A CA 1
ATOM 747 C C . SER A 1 94 ? -3.347 3.793 12.538 1.00 88.56 94 SER A C 1
ATOM 749 O O . SER A 1 94 ? -2.605 2.983 13.085 1.00 88.56 94 SER A O 1
ATOM 751 N N . PHE A 1 95 ? -3.881 3.562 11.349 1.00 92.12 95 PHE A N 1
ATOM 752 C CA . PHE A 1 95 ? -3.473 2.459 10.491 1.00 92.12 95 PHE A CA 1
ATOM 753 C C . PHE A 1 95 ? -3.672 2.857 9.037 1.00 92.12 95 PHE A C 1
ATOM 755 O O . PHE A 1 95 ? -4.324 3.857 8.732 1.00 92.12 95 PHE A O 1
ATOM 762 N N . LYS A 1 96 ? -3.103 2.084 8.120 1.00 91.69 96 LYS A N 1
ATOM 763 C CA . LYS A 1 96 ? -3.302 2.312 6.692 1.00 91.69 96 LYS A CA 1
ATOM 764 C C . LYS A 1 96 ? -3.762 1.068 5.983 1.00 91.69 96 LYS A C 1
ATOM 766 O O . LYS A 1 96 ? -3.303 -0.024 6.297 1.00 91.69 96 LYS A O 1
ATOM 771 N N . ILE A 1 97 ? -4.582 1.267 4.965 1.00 93.81 97 ILE A N 1
ATOM 772 C CA . ILE A 1 97 ? -4.951 0.232 4.011 1.00 93.81 97 ILE A CA 1
ATOM 773 C C . ILE A 1 97 ? -4.241 0.553 2.702 1.00 93.81 97 ILE A C 1
ATOM 775 O O . ILE A 1 97 ? -4.473 1.597 2.099 1.00 93.81 97 ILE A O 1
ATOM 779 N N . TRP A 1 98 ? -3.352 -0.336 2.285 1.00 94.12 98 TRP A N 1
ATOM 780 C CA . TRP A 1 98 ? -2.639 -0.254 1.021 1.00 94.12 98 TRP A CA 1
ATOM 781 C C . TRP A 1 98 ? -3.311 -1.173 0.022 1.00 94.12 98 TRP A C 1
ATOM 783 O O . TRP A 1 98 ? -3.556 -2.340 0.321 1.00 94.12 98 TRP A O 1
ATOM 793 N N . ILE A 1 99 ? -3.538 -0.668 -1.181 1.00 94.25 99 ILE A N 1
ATOM 794 C CA . ILE A 1 99 ? -3.890 -1.484 -2.332 1.00 94.25 99 ILE A CA 1
ATOM 795 C C . ILE A 1 99 ? -2.836 -1.298 -3.410 1.00 94.25 99 ILE A C 1
ATOM 797 O O . ILE A 1 99 ? -2.479 -0.171 -3.739 1.00 94.25 99 ILE A O 1
ATOM 801 N N . ALA A 1 100 ? -2.325 -2.398 -3.952 1.00 94.50 100 ALA A N 1
ATOM 802 C CA . ALA A 1 100 ? -1.246 -2.378 -4.932 1.00 94.50 100 ALA A CA 1
ATOM 803 C C . ALA A 1 100 ? -1.497 -3.390 -6.050 1.00 94.50 100 ALA A C 1
ATOM 805 O O . ALA A 1 100 ? -2.015 -4.482 -5.808 1.00 94.50 100 ALA A O 1
ATOM 806 N N . PHE A 1 101 ? -1.127 -3.044 -7.280 1.00 94.44 101 PHE A N 1
ATOM 807 C CA . PHE A 1 101 ? -1.109 -3.997 -8.389 1.00 94.44 101 PHE A CA 1
ATOM 808 C C . PHE A 1 101 ? 0.013 -5.022 -8.218 1.00 94.44 101 PHE A C 1
ATOM 810 O O . PHE A 1 101 ? 1.053 -4.736 -7.632 1.00 94.44 101 PHE A O 1
ATOM 817 N N . LYS A 1 102 ? -0.195 -6.225 -8.762 1.00 90.50 102 LYS A N 1
ATOM 818 C CA . LYS A 1 102 ? 0.785 -7.319 -8.697 1.00 90.50 102 LYS A CA 1
ATOM 819 C C . LYS A 1 102 ? 2.093 -7.017 -9.428 1.00 90.50 102 LYS A C 1
ATOM 821 O O . LYS A 1 102 ? 3.130 -7.537 -9.042 1.00 90.50 102 LYS A O 1
ATOM 826 N N . ASP A 1 103 ? 2.029 -6.189 -10.464 1.00 88.06 103 ASP A N 1
ATOM 827 C CA . ASP A 1 103 ? 3.172 -5.685 -11.218 1.00 88.06 103 ASP A CA 1
ATOM 828 C C . ASP A 1 103 ? 2.749 -4.469 -12.070 1.00 88.06 103 ASP A C 1
ATOM 830 O O . ASP A 1 103 ? 1.576 -4.080 -12.107 1.00 88.06 103 ASP A O 1
ATOM 834 N N . PHE A 1 104 ? 3.703 -3.859 -12.776 1.00 83.69 104 PHE A N 1
ATOM 835 C CA . PHE A 1 104 ? 3.444 -2.711 -13.649 1.00 83.69 104 PHE A CA 1
ATOM 836 C C . PHE A 1 104 ? 2.465 -3.025 -14.797 1.00 83.69 104 PHE A C 1
ATOM 838 O O . PHE A 1 104 ? 1.630 -2.194 -15.157 1.00 83.69 104 PHE A O 1
ATOM 845 N N . ASN A 1 105 ? 2.529 -4.228 -15.376 1.00 84.81 105 ASN A N 1
ATOM 846 C CA . ASN A 1 105 ? 1.646 -4.641 -16.469 1.00 84.81 105 ASN A CA 1
ATOM 847 C C . ASN A 1 105 ? 0.237 -4.982 -15.977 1.00 84.81 105 ASN A C 1
ATOM 849 O O . ASN A 1 105 ? -0.718 -4.810 -16.726 1.00 84.81 105 ASN A O 1
ATOM 853 N N . ALA A 1 106 ? 0.077 -5.418 -14.731 1.00 87.06 106 ALA A N 1
ATOM 854 C CA . ALA A 1 106 ? -1.219 -5.657 -14.110 1.00 87.06 106 ALA A CA 1
ATOM 855 C C . ALA A 1 106 ? -2.060 -4.373 -14.005 1.00 87.06 106 ALA A C 1
ATOM 857 O O . ALA A 1 106 ? -3.288 -4.435 -14.043 1.00 87.06 106 ALA A O 1
ATOM 858 N N . ALA A 1 107 ? -1.401 -3.215 -13.924 1.00 85.94 107 ALA A N 1
ATOM 859 C CA . ALA A 1 107 ? -2.038 -1.903 -13.987 1.00 85.94 107 ALA A CA 1
ATOM 860 C C . ALA A 1 107 ? -2.341 -1.440 -15.426 1.00 85.94 107 ALA A C 1
ATOM 862 O O . ALA A 1 107 ? -3.006 -0.420 -15.632 1.00 85.94 107 ALA A O 1
ATOM 863 N N . ARG A 1 108 ? -1.862 -2.160 -16.449 1.00 78.88 108 ARG A N 1
ATOM 864 C CA . ARG A 1 108 ? -2.027 -1.778 -17.854 1.00 78.88 108 ARG A CA 1
ATOM 865 C C . ARG A 1 108 ? -3.500 -1.867 -18.243 1.00 78.88 108 ARG A C 1
ATOM 867 O O . ARG A 1 108 ? -4.095 -2.938 -18.255 1.00 78.88 108 ARG A O 1
ATOM 874 N N . GLY A 1 109 ? -4.077 -0.722 -18.597 1.00 76.94 109 GLY A N 1
ATOM 875 C CA . GLY A 1 109 ? -5.502 -0.602 -18.921 1.00 76.94 109 GLY A CA 1
ATOM 876 C C . GLY A 1 109 ? -6.371 -0.163 -17.743 1.00 76.94 109 GLY A C 1
ATOM 877 O O . GLY A 1 109 ? -7.554 0.096 -17.942 1.00 76.94 109 GLY A O 1
ATOM 878 N N . PHE A 1 110 ? -5.800 -0.009 -16.544 1.00 83.88 110 PHE A N 1
ATOM 879 C CA . PHE A 1 110 ? -6.486 0.669 -15.453 1.00 83.88 110 PHE A CA 1
ATOM 880 C C . PHE A 1 110 ? -6.516 2.183 -15.706 1.00 83.88 110 PHE A C 1
ATOM 882 O O . PHE A 1 110 ? -5.490 2.810 -15.983 1.00 83.88 110 PHE A O 1
ATOM 889 N N . SER A 1 111 ? -7.705 2.780 -15.622 1.00 80.31 111 SER A N 1
ATOM 890 C CA . SER A 1 111 ? -7.898 4.217 -15.817 1.00 80.31 111 SER A CA 1
ATOM 891 C C . SER A 1 111 ? -7.706 4.971 -14.500 1.00 80.31 111 SER A C 1
ATOM 893 O O . SER A 1 111 ? -8.624 5.097 -13.692 1.00 80.31 111 SER A O 1
ATOM 895 N N . PHE A 1 112 ? -6.504 5.511 -14.297 1.00 73.75 112 PHE A N 1
ATOM 896 C CA . PHE A 1 112 ? -6.164 6.326 -13.121 1.00 73.75 112 PHE A CA 1
ATOM 897 C C . PHE A 1 112 ? -6.730 7.756 -13.169 1.00 73.75 112 PHE A C 1
ATOM 899 O O . PHE A 1 112 ? -6.610 8.496 -12.200 1.00 73.75 112 PHE A O 1
ATOM 906 N N . ALA A 1 113 ? -7.294 8.180 -14.304 1.00 59.94 113 ALA A N 1
ATOM 907 C CA . ALA A 1 113 ? -7.553 9.590 -14.597 1.00 59.94 113 ALA A CA 1
ATOM 908 C C . ALA A 1 113 ? -8.980 10.074 -14.282 1.00 59.94 113 ALA A C 1
ATOM 910 O O . ALA A 1 113 ? -9.273 11.234 -14.558 1.00 59.94 113 ALA A O 1
ATOM 911 N N . GLU A 1 114 ? -9.872 9.214 -13.781 1.00 53.03 114 GLU A N 1
ATOM 912 C CA . GLU A 1 114 ? -11.309 9.435 -14.011 1.00 53.03 114 GLU A CA 1
ATOM 913 C C . GLU A 1 114 ? -12.189 9.789 -12.809 1.00 53.03 114 GLU A C 1
ATOM 915 O O . GLU A 1 114 ? -13.235 10.378 -13.054 1.00 53.03 114 GLU A O 1
ATOM 920 N N . ASP A 1 115 ? -11.816 9.531 -11.552 1.00 59.56 115 ASP A N 1
ATOM 921 C CA . ASP A 1 115 ? -12.673 9.891 -10.406 1.00 59.56 115 ASP A CA 1
ATOM 922 C C . ASP A 1 115 ? -11.999 9.711 -9.032 1.00 59.56 115 ASP A C 1
ATOM 924 O O . ASP A 1 115 ? -10.923 9.123 -8.906 1.00 59.56 115 ASP A O 1
ATOM 928 N N . ASP A 1 116 ? -12.692 10.195 -7.999 1.00 60.38 116 ASP A N 1
ATOM 929 C CA . ASP A 1 116 ? -12.478 9.995 -6.557 1.00 60.38 116 ASP A CA 1
ATOM 930 C C . ASP A 1 116 ? -12.668 8.534 -6.093 1.00 60.38 116 ASP A C 1
ATOM 932 O O . ASP A 1 116 ? -12.672 8.252 -4.900 1.00 60.38 116 ASP A O 1
ATOM 936 N N . ARG A 1 117 ? -12.819 7.577 -7.021 1.00 74.00 117 ARG A N 1
ATOM 937 C CA . ARG A 1 117 ? -13.120 6.164 -6.725 1.00 74.00 117 ARG A CA 1
ATOM 938 C C . ARG A 1 117 ? -12.055 5.201 -7.229 1.00 74.00 117 ARG A C 1
ATOM 940 O O . ARG A 1 117 ? -12.319 4.000 -7.362 1.00 74.00 117 ARG A O 1
ATOM 947 N N . ALA A 1 118 ? -10.851 5.692 -7.515 1.00 81.44 118 ALA A N 1
ATOM 948 C CA . ALA A 1 118 ? -9.739 4.858 -7.962 1.00 81.44 118 ALA A CA 1
ATOM 949 C C . ALA A 1 118 ? -9.469 3.696 -6.990 1.00 81.44 118 ALA A C 1
ATOM 951 O O . ALA A 1 118 ? -9.322 2.563 -7.448 1.00 81.44 118 ALA A O 1
ATOM 952 N N . PHE A 1 119 ? -9.509 3.931 -5.673 1.00 86.50 119 PHE A N 1
ATOM 953 C CA . PHE A 1 119 ? -9.332 2.881 -4.664 1.00 86.50 119 PHE A CA 1
ATOM 954 C C . PHE A 1 119 ? -10.358 1.746 -4.799 1.00 86.50 119 PHE A C 1
ATOM 956 O O . PHE A 1 119 ? -9.987 0.578 -4.899 1.00 86.50 119 PHE A O 1
ATOM 963 N N . ASN A 1 120 ? -11.651 2.072 -4.899 1.00 87.88 120 ASN A N 1
ATOM 964 C CA . ASN A 1 120 ? -12.717 1.075 -5.065 1.00 87.88 120 ASN A CA 1
ATOM 965 C C . ASN A 1 120 ? -12.606 0.314 -6.397 1.00 87.88 120 ASN A C 1
ATOM 967 O O . ASN A 1 120 ? -12.825 -0.897 -6.453 1.00 87.88 120 ASN A O 1
ATOM 971 N N . ARG A 1 121 ? -12.204 0.990 -7.478 1.00 88.25 121 ARG A N 1
ATOM 972 C CA . ARG A 1 121 ? -11.945 0.322 -8.764 1.00 88.25 121 ARG A CA 1
ATOM 973 C C . ARG A 1 121 ? -10.722 -0.596 -8.698 1.00 88.25 121 ARG A C 1
ATOM 975 O O . ARG A 1 121 ? -10.727 -1.663 -9.311 1.00 88.25 121 ARG A O 1
ATOM 982 N N . MET A 1 122 ? -9.690 -0.220 -7.943 1.00 91.44 122 MET A N 1
ATOM 983 C CA . MET A 1 122 ? -8.565 -1.107 -7.650 1.00 91.44 122 MET A CA 1
ATOM 984 C C . MET A 1 122 ? -9.018 -2.300 -6.795 1.00 91.44 122 MET A C 1
ATOM 986 O O . MET A 1 122 ? -8.557 -3.414 -7.049 1.00 91.44 122 MET A O 1
ATOM 990 N N . LEU A 1 123 ? -9.937 -2.111 -5.837 1.00 90.75 123 LEU A N 1
ATOM 991 C CA . LEU A 1 123 ? -10.457 -3.184 -4.975 1.00 90.75 123 LEU A CA 1
ATOM 992 C C . LEU A 1 123 ? -11.126 -4.294 -5.780 1.00 90.75 123 LEU A C 1
ATOM 994 O O . LEU A 1 123 ? -10.828 -5.457 -5.542 1.00 90.75 123 LEU A O 1
ATOM 998 N N . VAL A 1 124 ? -11.935 -3.970 -6.787 1.00 90.06 124 VAL A N 1
ATOM 999 C CA . VAL A 1 124 ? -12.599 -4.994 -7.619 1.00 90.06 124 VAL A CA 1
ATOM 1000 C C . VAL A 1 124 ? -11.681 -5.631 -8.673 1.00 90.06 124 VAL A C 1
ATOM 1002 O O . VAL A 1 124 ? -12.053 -6.608 -9.319 1.00 90.06 124 VAL A O 1
ATOM 1005 N N . ASN A 1 125 ? -10.466 -5.111 -8.873 1.00 90.56 125 ASN A N 1
ATOM 1006 C CA . ASN A 1 125 ? -9.530 -5.646 -9.859 1.00 90.56 125 ASN A CA 1
ATOM 1007 C C . ASN A 1 125 ? -8.820 -6.908 -9.327 1.00 90.56 125 ASN A C 1
ATOM 1009 O O . ASN A 1 125 ? -8.125 -6.860 -8.317 1.00 90.56 125 ASN A O 1
ATOM 1013 N N . GLY A 1 126 ? -8.938 -8.049 -10.014 1.00 89.69 126 GLY A N 1
ATOM 1014 C CA . GLY A 1 126 ? -8.328 -9.323 -9.582 1.00 89.69 126 GLY A CA 1
ATOM 1015 C C . GLY A 1 126 ? -6.788 -9.351 -9.573 1.00 89.69 126 GLY A C 1
ATOM 1016 O O . GLY A 1 126 ? -6.169 -10.276 -9.033 1.00 89.69 126 GLY A O 1
ATOM 1017 N N . SER A 1 127 ? -6.150 -8.335 -10.150 1.00 92.88 127 SER A N 1
ATOM 1018 C CA . SER A 1 127 ? -4.696 -8.193 -10.217 1.00 92.88 127 SER A CA 1
ATOM 1019 C C . SER A 1 127 ? -4.125 -7.257 -9.151 1.00 92.88 127 SER A C 1
ATOM 1021 O O . SER A 1 127 ? -2.953 -6.897 -9.239 1.00 92.88 127 SER A O 1
ATOM 1023 N N . THR A 1 128 ? -4.913 -6.880 -8.140 1.00 94.44 128 THR A N 1
ATOM 1024 C CA . THR A 1 128 ? -4.441 -6.114 -6.976 1.00 94.44 128 THR A CA 1
ATOM 1025 C C . THR A 1 128 ? -4.461 -6.950 -5.697 1.00 94.44 128 THR A C 1
ATOM 1027 O O . THR A 1 128 ? -5.309 -7.831 -5.531 1.00 94.44 128 THR A O 1
ATOM 1030 N N . GLY A 1 129 ? -3.519 -6.669 -4.799 1.00 93.94 129 GLY A N 1
ATOM 1031 C CA . GLY A 1 129 ? -3.477 -7.161 -3.422 1.00 93.94 129 GLY A CA 1
ATOM 1032 C C . GLY A 1 129 ? -3.736 -6.029 -2.430 1.00 93.94 129 GLY A C 1
ATOM 1033 O O . GLY A 1 129 ? -3.551 -4.857 -2.769 1.00 93.94 129 GLY A O 1
ATOM 1034 N N . VAL A 1 130 ? -4.171 -6.385 -1.221 1.00 95.12 130 VAL A N 1
ATOM 1035 C CA . VAL A 1 130 ? -4.475 -5.428 -0.151 1.00 95.12 130 VAL A CA 1
ATOM 1036 C C . VAL A 1 130 ? -3.741 -5.827 1.114 1.00 95.12 130 VAL A C 1
ATOM 1038 O O . VAL A 1 130 ? -3.765 -6.993 1.500 1.00 95.12 130 VAL A O 1
ATOM 1041 N N . VAL A 1 131 ? -3.125 -4.853 1.777 1.00 95.25 131 VAL A N 1
ATOM 1042 C CA . VAL A 1 131 ? -2.557 -5.047 3.110 1.00 95.25 131 VAL A CA 1
ATOM 1043 C C . VAL A 1 131 ? -2.966 -3.919 4.043 1.00 95.25 131 VAL A C 1
ATOM 1045 O O . VAL A 1 131 ? -3.140 -2.770 3.640 1.00 95.25 131 VAL A O 1
ATOM 1048 N N . VAL A 1 132 ? -3.071 -4.250 5.319 1.00 94.62 132 VAL A N 1
ATOM 1049 C CA . VAL A 1 132 ? -3.189 -3.299 6.420 1.00 94.62 132 VAL A CA 1
ATOM 1050 C C . VAL A 1 132 ? -1.826 -3.127 7.084 1.00 94.62 132 VAL A C 1
ATOM 1052 O O . VAL A 1 132 ? -1.188 -4.115 7.446 1.00 94.62 132 VAL A O 1
ATOM 1055 N N . GLN A 1 133 ? -1.401 -1.875 7.242 1.00 92.19 133 GLN A N 1
ATOM 1056 C CA . GLN A 1 133 ? -0.199 -1.469 7.964 1.00 92.19 133 GLN A CA 1
ATOM 1057 C C . GLN A 1 133 ? -0.593 -0.877 9.317 1.00 92.19 133 GLN A C 1
ATOM 1059 O O . GLN A 1 133 ? -1.334 0.111 9.365 1.00 92.19 133 GLN A O 1
ATOM 1064 N N . ARG A 1 134 ? -0.057 -1.440 10.400 1.00 90.38 134 ARG A N 1
ATOM 1065 C CA . ARG A 1 134 ? -0.228 -0.938 11.765 1.00 90.38 134 ARG A CA 1
ATOM 1066 C C . ARG A 1 134 ? 0.975 -0.106 12.228 1.00 90.38 134 ARG A C 1
ATOM 1068 O O . ARG A 1 134 ? 2.037 -0.123 11.601 1.00 90.38 134 ARG A O 1
ATOM 1075 N N . PRO A 1 135 ? 0.841 0.615 13.350 1.00 86.50 135 PRO A N 1
ATOM 1076 C CA . PRO A 1 135 ? 1.966 1.261 14.009 1.00 86.50 135 PRO A CA 1
ATOM 1077 C C . PRO A 1 135 ? 3.055 0.238 14.362 1.00 86.50 135 PRO A C 1
ATOM 1079 O O . PRO A 1 135 ? 2.782 -0.766 15.013 1.00 86.50 135 PRO A O 1
ATOM 1082 N N . GLY A 1 136 ? 4.293 0.495 13.936 1.00 79.69 136 GLY A N 1
ATOM 1083 C CA . GLY A 1 136 ? 5.420 -0.436 14.069 1.00 79.69 136 GLY A CA 1
ATOM 1084 C C . GLY A 1 136 ? 5.670 -1.336 12.855 1.00 79.69 136 GLY A C 1
ATOM 1085 O O . GLY A 1 136 ? 6.714 -1.988 12.806 1.00 79.69 136 GLY A O 1
ATOM 1086 N N . ASP A 1 137 ? 4.765 -1.354 11.873 1.00 85.50 137 ASP A N 1
ATOM 1087 C CA . ASP A 1 137 ? 4.954 -2.095 10.627 1.00 85.50 137 ASP A CA 1
ATOM 1088 C C . ASP A 1 137 ? 5.699 -1.248 9.584 1.00 85.50 137 ASP A C 1
ATOM 1090 O O . ASP A 1 137 ? 5.433 -0.052 9.404 1.00 85.50 137 ASP A O 1
ATOM 1094 N N . VAL A 1 138 ? 6.582 -1.898 8.829 1.00 84.31 138 VAL A N 1
ATOM 1095 C CA . VAL A 1 138 ? 7.255 -1.351 7.647 1.00 84.31 138 VAL A CA 1
ATOM 1096 C C . VAL A 1 138 ? 6.676 -2.006 6.400 1.00 84.31 138 VAL A C 1
ATOM 1098 O O . VAL A 1 138 ? 6.796 -3.210 6.202 1.00 84.31 138 VAL A O 1
ATOM 1101 N N . VAL A 1 139 ? 6.079 -1.206 5.527 1.00 89.25 139 VAL A N 1
ATOM 1102 C CA . VAL A 1 139 ? 5.662 -1.619 4.189 1.00 89.25 139 VAL A CA 1
ATOM 1103 C C . VAL A 1 139 ? 6.803 -1.356 3.220 1.00 89.25 139 VAL A C 1
ATOM 1105 O O . VAL A 1 139 ? 7.300 -0.238 3.124 1.00 89.25 139 VAL A O 1
ATOM 1108 N N . TYR A 1 140 ? 7.200 -2.378 2.481 1.00 88.62 140 TYR A N 1
ATOM 1109 C CA . TYR A 1 140 ? 8.117 -2.270 1.362 1.00 88.62 140 TYR A CA 1
ATOM 1110 C C . TYR A 1 140 ? 7.351 -2.475 0.059 1.00 88.62 140 TYR A C 1
ATOM 1112 O O . TYR A 1 140 ? 6.662 -3.480 -0.094 1.00 88.62 140 TYR A O 1
ATOM 1120 N N . VAL A 1 141 ? 7.482 -1.544 -0.879 1.00 90.25 141 VAL A N 1
ATOM 1121 C CA . VAL A 1 141 ? 6.876 -1.608 -2.209 1.00 90.25 141 VAL A CA 1
ATOM 1122 C C . VAL A 1 141 ? 7.986 -1.707 -3.246 1.00 90.25 141 VAL A C 1
ATOM 1124 O O . VAL A 1 141 ? 8.962 -0.953 -3.210 1.00 90.25 141 VAL A O 1
ATOM 1127 N N . ASN A 1 142 ? 7.837 -2.643 -4.175 1.00 87.75 142 ASN A N 1
ATOM 1128 C CA . ASN A 1 142 ? 8.802 -2.869 -5.239 1.00 87.75 142 ASN A CA 1
ATOM 1129 C C . ASN A 1 142 ? 8.771 -1.742 -6.291 1.00 87.75 142 ASN A C 1
ATOM 1131 O O . ASN A 1 142 ? 7.895 -0.873 -6.280 1.00 87.75 142 ASN A O 1
ATOM 1135 N N . SER A 1 143 ? 9.743 -1.742 -7.204 1.00 84.81 143 SER A N 1
ATOM 1136 C CA . SER A 1 143 ? 9.872 -0.688 -8.212 1.00 84.81 143 SER A CA 1
ATOM 1137 C C . SER A 1 143 ? 8.678 -0.681 -9.166 1.00 84.81 143 SER A C 1
ATOM 1139 O O . SER A 1 143 ? 8.231 -1.728 -9.638 1.00 84.81 143 SER A O 1
ATOM 1141 N N . LEU A 1 144 ? 8.187 0.519 -9.476 1.00 85.62 144 LEU A N 1
ATOM 1142 C CA . LEU A 1 144 ? 7.097 0.765 -10.419 1.00 85.62 144 LEU A CA 1
ATOM 1143 C C . LEU A 1 144 ? 5.781 0.023 -10.119 1.00 85.62 144 LEU A C 1
ATOM 1145 O O . LEU A 1 144 ? 5.027 -0.332 -11.029 1.00 85.62 144 LEU A O 1
ATOM 1149 N N . ILE A 1 145 ? 5.464 -0.178 -8.842 1.00 90.81 145 ILE A N 1
ATOM 1150 C CA . ILE A 1 145 ? 4.176 -0.735 -8.434 1.00 90.81 145 ILE A CA 1
ATOM 1151 C C . ILE A 1 145 ? 3.153 0.383 -8.240 1.00 90.81 145 ILE A C 1
ATOM 1153 O O . ILE A 1 145 ? 3.299 1.256 -7.380 1.00 90.81 145 ILE A O 1
ATOM 1157 N N . TYR A 1 146 ? 2.082 0.330 -9.032 1.00 90.38 146 TYR A N 1
ATOM 1158 C CA . TYR A 1 146 ? 0.927 1.199 -8.841 1.00 90.38 146 TYR A CA 1
ATOM 1159 C C . TYR A 1 146 ? 0.205 0.845 -7.549 1.00 90.38 146 TYR A C 1
ATOM 1161 O O . TYR A 1 146 ? -0.197 -0.306 -7.357 1.00 90.38 146 TYR A O 1
ATOM 1169 N N . HIS A 1 147 ? 0.004 1.842 -6.697 1.00 91.06 147 HIS A N 1
ATOM 1170 C CA . HIS A 1 147 ? -0.636 1.672 -5.408 1.00 91.06 147 HIS A CA 1
ATOM 1171 C C . HIS A 1 147 ? -1.460 2.900 -4.998 1.00 91.06 147 HIS A C 1
ATOM 1173 O O . HIS A 1 147 ? -1.290 4.004 -5.517 1.00 91.06 147 HIS A O 1
ATOM 1179 N N . SER A 1 148 ? -2.381 2.688 -4.064 1.00 89.50 148 SER A N 1
ATOM 1180 C CA . SER A 1 148 ? -3.133 3.729 -3.365 1.00 89.50 148 SER A CA 1
ATOM 1181 C C . SER A 1 148 ? -3.205 3.365 -1.886 1.00 89.50 148 SER A C 1
ATOM 1183 O O . SER A 1 148 ? -3.140 2.188 -1.518 1.00 89.50 148 SER A O 1
ATOM 1185 N N . VAL A 1 149 ? -3.265 4.380 -1.028 1.00 89.38 149 VAL A N 1
ATOM 1186 C CA . VAL A 1 149 ? -3.151 4.213 0.420 1.00 89.38 149 VAL A CA 1
ATOM 1187 C C . VAL A 1 149 ? -4.226 5.028 1.103 1.00 89.38 149 VAL A C 1
ATOM 1189 O O . VAL A 1 149 ? -4.301 6.239 0.906 1.00 89.38 149 VAL A O 1
ATOM 1192 N N . LEU A 1 150 ? -5.010 4.376 1.949 1.00 89.62 150 LEU A N 1
ATOM 1193 C CA . LEU A 1 150 ? -6.005 5.019 2.788 1.00 89.62 150 LEU A CA 1
ATOM 1194 C C . LEU A 1 150 ? -5.486 5.122 4.222 1.00 89.62 150 LEU A C 1
ATOM 1196 O O . LEU A 1 150 ? -5.224 4.100 4.857 1.00 89.62 150 LEU A O 1
ATOM 1200 N N . LEU A 1 151 ? -5.349 6.344 4.739 1.00 88.75 151 LEU A N 1
ATOM 1201 C CA . LEU A 1 151 ? -5.077 6.591 6.154 1.00 88.75 151 LEU A CA 1
ATOM 1202 C C . LEU A 1 151 ? -6.378 6.518 6.965 1.00 88.75 151 LEU A C 1
ATOM 1204 O O . LEU A 1 151 ? -7.329 7.255 6.700 1.00 88.75 151 LEU A O 1
ATOM 1208 N N . CYS A 1 152 ? -6.386 5.637 7.961 1.00 91.25 152 CYS A N 1
ATOM 1209 C CA . CYS A 1 152 ? -7.531 5.303 8.800 1.00 91.25 152 CYS A CA 1
ATOM 1210 C C . CYS A 1 152 ? -7.188 5.422 10.288 1.00 91.25 152 CYS A C 1
ATOM 1212 O O . CYS A 1 152 ? -6.014 5.501 10.670 1.00 91.25 152 CYS A O 1
ATOM 1214 N N . TYR A 1 153 ? -8.222 5.374 11.128 1.00 90.75 153 TYR A N 1
ATOM 1215 C CA . TYR A 1 153 ? -8.077 5.422 12.580 1.00 90.75 153 TYR A CA 1
ATOM 1216 C C . TYR A 1 153 ? -8.949 4.384 13.271 1.00 90.75 153 TYR A C 1
ATOM 1218 O O . TYR A 1 153 ? -9.999 4.007 12.757 1.00 90.75 153 TYR A O 1
ATOM 1226 N N . THR A 1 154 ? -8.553 3.932 14.458 1.00 91.12 154 THR A N 1
ATOM 1227 C CA . THR A 1 154 ? -9.445 3.147 15.320 1.00 91.12 154 THR A CA 1
ATOM 1228 C C . THR A 1 154 ? -10.712 3.950 15.622 1.00 91.12 154 THR A C 1
ATOM 1230 O O . THR A 1 154 ? -10.670 5.188 15.669 1.00 91.12 154 THR A O 1
ATOM 1233 N N . SER A 1 155 ? -11.833 3.263 15.848 1.00 85.88 155 SER A N 1
ATOM 1234 C CA . SER A 1 155 ? -13.081 3.906 16.267 1.00 85.88 155 SER A CA 1
ATOM 1235 C C . SER A 1 155 ? -12.849 4.822 17.472 1.00 85.88 155 SER A C 1
ATOM 1237 O O . SER A 1 155 ? -11.963 4.578 18.291 1.00 85.88 155 SER A O 1
ATOM 1239 N N . GLU A 1 156 ? -13.640 5.892 17.568 1.00 86.12 156 GLU A N 1
ATOM 1240 C CA . GLU A 1 156 ? -13.589 6.857 18.680 1.00 86.12 156 GLU A CA 1
ATOM 1241 C C . GLU A 1 156 ? -12.299 7.694 18.774 1.00 86.12 156 GLU A C 1
ATOM 1243 O O . GLU A 1 156 ? -12.128 8.450 19.730 1.00 86.12 156 GLU A O 1
ATOM 1248 N N . THR A 1 157 ? -11.404 7.632 17.779 1.00 85.44 157 THR A N 1
ATOM 1249 C CA . THR A 1 157 ? -10.234 8.523 17.730 1.00 85.44 157 THR A CA 1
ATOM 1250 C C . THR A 1 157 ? -10.690 9.988 17.646 1.00 85.44 157 THR A C 1
ATOM 1252 O O . THR A 1 157 ? -11.354 10.357 16.661 1.00 85.44 157 THR A O 1
ATOM 1255 N N . PRO A 1 158 ? -10.342 10.835 18.641 1.00 81.88 158 PRO A N 1
ATOM 1256 C CA . PRO A 1 158 ? -10.688 12.252 18.644 1.00 81.88 158 PRO A CA 1
ATOM 1257 C C . PRO A 1 158 ? -10.146 12.954 17.404 1.00 81.88 158 PRO A C 1
ATOM 1259 O O . PRO A 1 158 ? -9.049 12.644 16.954 1.00 81.88 158 PRO A O 1
ATOM 1262 N N . GLU A 1 159 ? -10.871 13.938 16.876 1.00 78.00 159 GLU A N 1
ATOM 1263 C CA . GLU A 1 159 ? -10.469 14.658 15.659 1.00 78.00 159 GLU A CA 1
ATOM 1264 C C . GLU A 1 159 ? -9.064 15.274 15.762 1.00 78.00 159 GLU A C 1
ATOM 1266 O O . GLU A 1 159 ? -8.278 15.182 14.823 1.00 78.00 159 GLU A O 1
ATOM 1271 N N . ILE A 1 160 ? -8.704 15.810 16.933 1.00 77.44 160 ILE A N 1
ATOM 1272 C CA . ILE A 1 160 ? -7.366 16.364 17.201 1.00 77.44 160 ILE A CA 1
ATOM 1273 C C . ILE A 1 160 ? -6.244 15.314 17.147 1.00 77.44 160 ILE A C 1
ATOM 1275 O O . ILE A 1 160 ? -5.091 15.658 16.897 1.00 77.44 160 ILE A O 1
ATOM 1279 N N . ASP A 1 161 ? -6.586 14.038 17.325 1.00 74.69 161 ASP A N 1
ATOM 1280 C CA . ASP A 1 161 ? -5.669 12.900 17.251 1.00 74.69 161 ASP A CA 1
ATOM 1281 C C . ASP A 1 161 ? -5.697 12.228 15.868 1.00 74.69 161 ASP A C 1
ATOM 1283 O O . ASP A 1 161 ? -4.940 11.287 15.622 1.00 74.69 161 ASP A O 1
ATOM 1287 N N . ARG A 1 162 ? -6.543 12.699 14.937 1.00 78.38 162 ARG A N 1
ATOM 1288 C CA . ARG A 1 162 ? -6.603 12.194 13.559 1.00 78.38 162 ARG A CA 1
ATOM 1289 C C . ARG A 1 162 ? -5.487 12.796 12.730 1.00 78.38 162 ARG A C 1
ATOM 1291 O O . ARG A 1 162 ? -5.694 13.595 11.823 1.00 78.38 162 ARG A O 1
ATOM 1298 N N . TRP A 1 163 ? -4.273 12.392 13.039 1.00 73.94 163 TRP A N 1
ATOM 1299 C CA . TRP A 1 163 ? -3.102 12.645 12.224 1.00 73.94 163 TRP A CA 1
ATOM 1300 C C . TRP A 1 163 ? -2.178 11.443 12.331 1.00 73.94 163 TRP A C 1
ATOM 1302 O O . TRP A 1 163 ? -2.209 10.682 13.295 1.00 73.94 163 TRP A O 1
ATOM 1312 N N . SER A 1 164 ? -1.394 11.211 11.291 1.00 69.56 164 SER A N 1
ATOM 1313 C CA . SER A 1 164 ? -0.383 10.172 11.301 1.00 69.56 164 SER A CA 1
ATOM 1314 C C . SER A 1 164 ? 0.865 10.656 10.604 1.00 69.56 164 SER A C 1
ATOM 1316 O O . SER A 1 164 ? 0.852 11.557 9.770 1.00 69.56 164 SER A O 1
ATOM 1318 N N . ILE A 1 165 ? 1.970 10.028 10.952 1.00 64.19 165 ILE A N 1
ATOM 1319 C CA . ILE A 1 165 ? 3.242 10.240 10.298 1.00 64.19 165 ILE A CA 1
ATOM 1320 C C . ILE A 1 165 ? 3.447 9.105 9.310 1.00 64.19 165 ILE A C 1
ATOM 1322 O O . ILE A 1 165 ? 3.155 7.947 9.611 1.00 64.19 165 ILE A O 1
ATOM 1326 N N . ILE A 1 166 ? 3.917 9.468 8.126 1.00 62.94 166 ILE A N 1
ATOM 1327 C CA . ILE A 1 166 ? 4.467 8.548 7.151 1.00 62.94 166 ILE A CA 1
ATOM 1328 C C . ILE A 1 166 ? 5.940 8.865 7.062 1.00 62.94 166 ILE A C 1
ATOM 1330 O O . ILE A 1 166 ? 6.349 9.953 6.677 1.00 62.94 166 ILE A O 1
ATOM 1334 N N . ASP A 1 167 ? 6.730 7.895 7.438 1.00 62.41 167 ASP A N 1
ATOM 1335 C CA . ASP A 1 167 ? 8.165 7.907 7.269 1.00 62.41 167 ASP A CA 1
ATOM 1336 C C . ASP A 1 167 ? 8.477 6.947 6.122 1.00 62.41 167 ASP A C 1
ATOM 1338 O O . ASP A 1 167 ? 7.808 5.916 5.983 1.00 62.41 167 ASP A O 1
ATOM 1342 N N . GLY A 1 168 ? 9.384 7.334 5.234 1.00 63.94 168 GLY A N 1
ATOM 1343 C CA . GLY A 1 168 ? 9.665 6.522 4.071 1.00 63.94 168 GLY A CA 1
ATOM 1344 C C . GLY A 1 168 ? 10.662 7.094 3.083 1.00 63.94 168 GLY A C 1
ATOM 1345 O O . GLY A 1 168 ? 10.805 8.308 2.937 1.00 63.94 168 GLY A O 1
ATOM 1346 N N . TYR A 1 169 ? 11.314 6.188 2.359 1.00 68.06 169 TYR A N 1
ATOM 1347 C CA . TYR A 1 169 ? 12.279 6.514 1.316 1.00 68.06 169 TYR A CA 1
ATOM 1348 C C . TYR A 1 169 ? 11.819 5.932 -0.011 1.00 68.06 169 TYR A C 1
ATOM 1350 O O . TYR A 1 169 ? 11.459 4.756 -0.081 1.00 68.06 169 TYR A O 1
ATOM 1358 N N . VAL A 1 170 ? 11.902 6.746 -1.064 1.00 69.75 170 VAL A N 1
ATOM 1359 C CA . VAL A 1 170 ? 11.935 6.238 -2.434 1.00 69.75 170 VAL A CA 1
ATOM 1360 C C . VAL A 1 170 ? 13.396 6.081 -2.819 1.00 69.75 170 VAL A C 1
ATOM 1362 O O . VAL A 1 170 ? 14.145 7.057 -2.833 1.00 69.75 170 VAL A O 1
ATOM 1365 N N . PHE A 1 171 ? 13.815 4.858 -3.115 1.00 68.56 171 PHE A N 1
ATOM 1366 C CA . PHE A 1 171 ? 15.179 4.575 -3.543 1.00 68.56 171 PHE A CA 1
ATOM 1367 C C . PHE A 1 171 ? 15.186 3.680 -4.772 1.00 68.56 171 PHE A C 1
ATOM 1369 O O . PHE A 1 171 ? 14.289 2.872 -5.001 1.00 68.56 171 PHE A O 1
ATOM 1376 N N . ILE A 1 172 ? 16.216 3.840 -5.591 1.00 67.81 172 ILE A N 1
ATOM 1377 C CA . ILE A 1 172 ? 16.375 3.101 -6.837 1.00 67.81 172 ILE A CA 1
ATOM 1378 C C . ILE A 1 172 ? 17.581 2.193 -6.665 1.00 67.81 172 ILE A C 1
ATOM 1380 O O . ILE A 1 172 ? 18.682 2.665 -6.375 1.00 67.81 172 ILE A O 1
ATOM 1384 N N . LEU A 1 173 ? 17.384 0.888 -6.836 1.00 72.06 173 LEU A N 1
ATOM 1385 C CA . LEU A 1 173 ? 18.512 -0.028 -6.922 1.00 72.06 173 LEU A CA 1
ATOM 1386 C C . LEU A 1 173 ? 19.171 0.106 -8.292 1.00 72.06 173 LEU A C 1
ATOM 1388 O O . LEU A 1 173 ? 18.524 0.432 -9.286 1.00 72.06 173 LEU A O 1
ATOM 1392 N N . ARG A 1 174 ? 20.465 -0.214 -8.363 1.00 68.62 174 ARG A N 1
ATOM 1393 C CA . ARG A 1 174 ? 21.233 -0.169 -9.616 1.00 68.62 174 ARG A CA 1
ATOM 1394 C C . ARG A 1 174 ? 20.557 -0.941 -10.758 1.00 68.62 174 ARG A C 1
ATOM 1396 O O . ARG A 1 174 ? 20.680 -0.536 -11.907 1.00 68.62 174 ARG A O 1
ATOM 1403 N N . GLU A 1 175 ? 19.879 -2.042 -10.453 1.00 74.50 175 GLU A N 1
ATOM 1404 C CA . GLU A 1 175 ? 19.146 -2.866 -11.423 1.00 74.50 175 GLU A CA 1
ATOM 1405 C C . GLU A 1 175 ? 17.845 -2.223 -11.928 1.00 74.50 175 GLU A C 1
ATOM 1407 O O . GLU A 1 175 ? 17.487 -2.410 -13.088 1.00 74.50 175 GLU A O 1
ATOM 1412 N N . ASP A 1 176 ? 17.187 -1.397 -11.111 1.00 72.50 176 ASP A N 1
ATOM 1413 C CA . ASP A 1 176 ? 15.920 -0.750 -11.466 1.00 72.50 176 ASP A CA 1
ATOM 1414 C C . ASP A 1 176 ? 16.125 0.558 -12.241 1.00 72.50 176 ASP A C 1
ATOM 1416 O O . ASP A 1 176 ? 15.189 1.061 -12.863 1.00 72.50 176 ASP A O 1
ATOM 1420 N N . ILE A 1 177 ? 17.344 1.113 -12.235 1.00 70.44 177 ILE A N 1
ATOM 1421 C CA . ILE A 1 177 ? 17.620 2.483 -12.691 1.00 70.44 177 ILE A CA 1
ATOM 1422 C C . ILE A 1 177 ? 17.125 2.780 -14.104 1.00 70.44 177 ILE A C 1
ATOM 1424 O O . ILE A 1 177 ? 16.550 3.840 -14.340 1.00 70.44 177 ILE A O 1
ATOM 1428 N N . LEU A 1 178 ? 17.303 1.844 -15.040 1.00 69.06 178 LEU A N 1
ATOM 1429 C CA . LEU A 1 178 ? 16.893 2.041 -16.427 1.00 69.06 178 LEU A CA 1
ATOM 1430 C C . LEU A 1 178 ? 15.369 2.111 -16.542 1.00 69.06 178 LEU A C 1
ATOM 1432 O O . LEU A 1 178 ? 14.835 2.982 -17.222 1.00 69.06 178 LEU A O 1
ATOM 1436 N N . VAL A 1 179 ? 14.671 1.207 -15.861 1.00 72.44 179 VAL A N 1
ATOM 1437 C CA . VAL A 1 179 ? 13.211 1.095 -15.909 1.00 72.44 179 VAL A CA 1
ATOM 1438 C C . VAL A 1 179 ? 12.561 2.266 -15.167 1.00 72.44 179 VAL A C 1
ATOM 1440 O O . VAL A 1 179 ? 11.675 2.921 -15.717 1.00 72.44 179 VAL A O 1
ATOM 1443 N N . SER A 1 180 ? 13.082 2.612 -13.988 1.00 70.31 180 SER A N 1
ATOM 1444 C CA . SER A 1 180 ? 12.746 3.826 -13.241 1.00 70.31 180 SER A CA 1
ATOM 1445 C C . SER A 1 180 ? 12.923 5.090 -14.080 1.00 70.31 180 SER A C 1
ATOM 1447 O O . SER A 1 180 ? 12.037 5.945 -14.110 1.00 70.31 180 SER A O 1
ATOM 1449 N N . TYR A 1 181 ? 14.038 5.200 -14.807 1.00 66.38 181 TYR A N 1
ATOM 1450 C CA . TYR A 1 181 ? 14.316 6.342 -15.672 1.00 66.38 181 TYR A CA 1
ATOM 1451 C C . TYR A 1 181 ? 13.349 6.413 -16.860 1.00 66.38 181 TYR A C 1
ATOM 1453 O O . TYR A 1 181 ? 12.745 7.460 -17.089 1.00 66.38 181 TYR A O 1
ATOM 1461 N N . ILE A 1 182 ? 13.135 5.305 -17.582 1.00 67.31 182 ILE A N 1
ATOM 1462 C CA . ILE A 1 182 ? 12.165 5.247 -18.688 1.00 67.31 182 ILE A CA 1
ATOM 1463 C C . ILE A 1 182 ? 10.784 5.683 -18.196 1.00 67.31 182 ILE A C 1
ATOM 1465 O O . ILE A 1 182 ? 10.166 6.551 -18.814 1.00 67.31 182 ILE A O 1
ATOM 1469 N N . TYR A 1 183 ? 10.327 5.150 -17.061 1.00 69.62 183 TYR A N 1
ATOM 1470 C CA . TYR A 1 183 ? 9.054 5.553 -16.478 1.00 69.62 183 TYR A CA 1
ATOM 1471 C C . TYR A 1 183 ? 9.028 7.049 -16.145 1.00 69.62 183 TYR A C 1
ATOM 1473 O O . TYR A 1 183 ? 8.123 7.754 -16.590 1.00 69.62 183 TYR A O 1
ATOM 1481 N N . ALA A 1 184 ? 10.037 7.559 -15.432 1.00 65.62 184 ALA A N 1
ATOM 1482 C CA . ALA A 1 184 ? 10.113 8.966 -15.052 1.00 65.62 184 ALA A CA 1
ATOM 1483 C C . ALA A 1 184 ? 10.018 9.888 -16.281 1.00 65.62 184 ALA A C 1
ATOM 1485 O O . ALA A 1 184 ? 9.230 10.832 -16.268 1.00 65.62 184 ALA A O 1
ATOM 1486 N N . THR A 1 185 ? 10.719 9.558 -17.374 1.00 60.28 185 THR A N 1
ATOM 1487 C CA . THR A 1 185 ? 10.689 10.342 -18.626 1.00 60.28 185 THR A CA 1
ATOM 1488 C C . THR A 1 185 ? 9.321 10.391 -19.308 1.00 60.28 185 THR A C 1
ATOM 1490 O O . THR A 1 185 ? 9.025 11.336 -20.044 1.00 60.28 185 THR A O 1
ATOM 1493 N N . GLN A 1 186 ? 8.477 9.389 -19.062 1.00 61.47 186 GLN A N 1
ATOM 1494 C CA . GLN A 1 186 ? 7.139 9.260 -19.639 1.00 61.47 186 GLN A CA 1
ATOM 1495 C C . GLN A 1 186 ? 6.038 9.755 -18.691 1.00 61.47 186 GLN A C 1
ATOM 1497 O O . GLN A 1 186 ? 4.955 10.144 -19.144 1.00 61.47 186 GLN A O 1
ATOM 1502 N N . ALA A 1 187 ? 6.309 9.769 -17.385 1.00 57.16 187 ALA A N 1
ATOM 1503 C CA . ALA A 1 187 ? 5.408 10.266 -16.364 1.00 57.16 187 ALA A CA 1
ATOM 1504 C C . ALA A 1 187 ? 5.196 11.781 -16.507 1.00 57.16 187 ALA A C 1
ATOM 1506 O O . ALA A 1 187 ? 6.094 12.548 -16.863 1.00 57.16 187 ALA A O 1
ATOM 1507 N N . LYS A 1 188 ? 3.982 12.246 -16.192 1.00 47.81 188 LYS A N 1
ATOM 1508 C CA . LYS A 1 188 ? 3.684 13.680 -16.079 1.00 47.81 188 LYS A CA 1
ATOM 1509 C C . LYS A 1 188 ? 4.265 14.219 -14.761 1.00 47.81 188 LYS A C 1
ATOM 1511 O O . LYS A 1 188 ? 3.519 14.531 -13.843 1.00 47.81 188 LYS A O 1
ATOM 1516 N N . ALA A 1 189 ? 5.589 14.290 -14.646 1.00 44.66 189 ALA A N 1
ATOM 1517 C CA . ALA A 1 189 ? 6.242 15.025 -13.565 1.00 44.66 189 ALA A CA 1
ATOM 1518 C C . ALA A 1 189 ? 6.081 16.540 -13.798 1.00 44.66 189 ALA A C 1
ATOM 1520 O O . ALA A 1 189 ? 5.832 16.963 -14.924 1.00 44.66 189 ALA A O 1
ATOM 1521 N N . GLY A 1 190 ? 6.238 17.371 -12.762 1.00 38.62 190 GLY A N 1
ATOM 1522 C CA . GLY A 1 190 ? 6.108 18.842 -12.819 1.00 38.62 190 GLY A CA 1
ATOM 1523 C C . GLY A 1 190 ? 7.131 19.582 -13.702 1.00 38.62 190 GLY A C 1
ATOM 1524 O O . GLY A 1 190 ? 7.350 20.778 -13.531 1.00 38.62 190 GLY A O 1
ATOM 1525 N N . THR A 1 191 ? 7.771 18.892 -14.641 1.00 47.22 191 THR A N 1
ATOM 1526 C CA . THR A 1 191 ? 8.591 19.447 -15.717 1.00 47.22 191 THR A CA 1
ATOM 1527 C C . THR A 1 191 ? 7.823 19.346 -17.041 1.00 47.22 191 THR A C 1
ATOM 1529 O O . THR A 1 191 ? 6.876 18.572 -17.174 1.00 47.22 191 THR A O 1
ATOM 1532 N N . ARG A 1 192 ? 8.161 20.174 -18.040 1.00 42.19 192 ARG A N 1
ATOM 1533 C CA . ARG A 1 192 ? 7.473 20.178 -19.346 1.00 42.19 192 ARG A CA 1
ATOM 1534 C C . ARG A 1 192 ? 7.430 18.761 -19.939 1.00 42.19 192 ARG A C 1
ATOM 1536 O O . ARG A 1 192 ? 8.447 18.237 -20.386 1.00 42.19 192 ARG A O 1
ATOM 1543 N N . LYS A 1 193 ? 6.234 18.165 -19.946 1.00 45.12 193 LYS A N 1
ATOM 1544 C CA . LYS A 1 193 ? 5.941 16.847 -20.523 1.00 45.12 193 LYS A CA 1
ATOM 1545 C C . LYS A 1 193 ? 6.576 16.717 -21.917 1.00 45.12 193 LYS A C 1
ATOM 1547 O O . LYS A 1 193 ? 6.300 17.541 -22.784 1.00 45.12 193 LYS A O 1
ATOM 1552 N N . GLY A 1 194 ? 7.377 15.669 -22.132 1.00 48.66 194 GLY A N 1
ATOM 1553 C CA . GLY A 1 194 ? 7.964 15.338 -23.439 1.00 48.66 194 GLY A CA 1
ATOM 1554 C C . GLY A 1 194 ? 9.181 16.171 -23.863 1.00 48.66 194 GLY A C 1
ATOM 1555 O O . GLY A 1 194 ? 9.611 16.059 -25.009 1.00 48.66 194 GLY A O 1
ATOM 1556 N N . ASP A 1 195 ? 9.749 17.001 -22.981 1.00 60.06 195 ASP A N 1
ATOM 1557 C CA . ASP A 1 195 ? 10.974 17.740 -23.295 1.00 60.06 195 ASP A CA 1
ATOM 1558 C C . ASP A 1 195 ? 12.222 16.884 -23.025 1.00 60.06 195 ASP A C 1
ATOM 1560 O O . ASP A 1 195 ? 12.781 16.866 -21.922 1.00 60.06 195 ASP A O 1
ATOM 1564 N N . ASN A 1 196 ? 12.682 16.189 -24.069 1.00 59.41 196 ASN A N 1
ATOM 1565 C CA . ASN A 1 196 ? 13.898 15.370 -24.047 1.00 59.41 196 ASN A CA 1
ATOM 1566 C C . ASN A 1 196 ? 15.133 16.134 -23.534 1.00 59.41 196 ASN A C 1
ATOM 1568 O O . ASN A 1 196 ? 16.046 15.515 -22.993 1.00 59.41 196 ASN A O 1
ATOM 1572 N N . ARG A 1 197 ? 15.184 17.470 -23.658 1.00 63.25 197 ARG A N 1
ATOM 1573 C CA . ARG A 1 197 ? 16.336 18.272 -23.209 1.00 63.25 197 ARG A CA 1
ATOM 1574 C C . ARG A 1 197 ? 16.389 18.384 -21.689 1.00 63.25 197 ARG A C 1
ATOM 1576 O O . ARG A 1 197 ? 17.475 18.367 -21.118 1.00 63.25 197 ARG A O 1
ATOM 1583 N N . VAL A 1 198 ? 15.237 18.490 -21.027 1.00 59.53 198 VAL A N 1
ATOM 1584 C CA . VAL A 1 198 ? 15.164 18.537 -19.557 1.00 59.53 198 VAL A CA 1
ATOM 1585 C C . VAL A 1 198 ? 15.526 17.172 -18.975 1.00 59.53 198 VAL A C 1
ATOM 1587 O O . VAL A 1 198 ? 16.355 17.093 -18.070 1.00 59.53 198 VAL A O 1
ATOM 1590 N N . TRP A 1 199 ? 14.996 16.095 -19.556 1.00 58.69 199 TRP A N 1
ATOM 1591 C CA . TRP A 1 199 ? 15.298 14.727 -19.131 1.00 58.69 199 TRP A CA 1
ATOM 1592 C C . TRP A 1 199 ? 16.744 14.303 -19.383 1.00 58.69 199 TRP A C 1
ATOM 1594 O O . TRP A 1 199 ? 17.318 13.615 -18.539 1.00 58.69 199 TRP A O 1
ATOM 1604 N N . ALA A 1 200 ? 17.366 14.757 -20.475 1.00 64.50 200 ALA A N 1
ATOM 1605 C CA . ALA A 1 200 ? 18.793 14.551 -20.715 1.00 64.50 200 ALA A CA 1
ATOM 1606 C C . ALA A 1 200 ? 19.657 15.243 -19.646 1.00 64.50 200 ALA A C 1
ATOM 1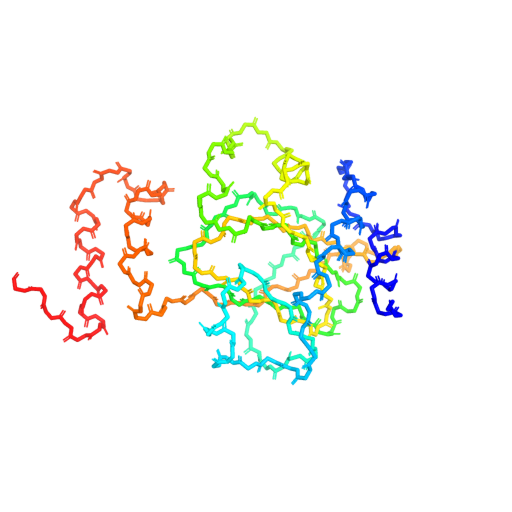608 O O . ALA A 1 200 ? 20.634 14.669 -19.178 1.00 64.50 200 ALA A O 1
ATOM 1609 N N . ARG A 1 201 ? 19.282 16.449 -19.194 1.00 64.25 201 ARG A N 1
ATOM 1610 C CA . ARG A 1 201 ? 20.010 17.152 -18.120 1.00 64.25 201 ARG A CA 1
ATOM 1611 C C . ARG A 1 201 ? 19.848 16.471 -16.762 1.00 64.25 201 ARG A C 1
ATOM 1613 O O . ARG A 1 201 ? 20.819 16.400 -16.016 1.00 64.25 201 ARG A O 1
ATOM 1620 N N . ILE A 1 202 ? 18.657 15.951 -16.464 1.00 58.41 202 ILE A N 1
ATOM 1621 C CA . ILE A 1 202 ? 18.418 15.136 -15.264 1.00 58.41 202 ILE A CA 1
ATOM 1622 C C . ILE A 1 202 ? 19.246 13.846 -15.332 1.00 58.41 202 ILE A C 1
ATOM 1624 O O . ILE A 1 202 ? 19.916 13.511 -14.362 1.00 58.41 202 ILE A O 1
ATOM 1628 N N . LEU A 1 203 ? 19.279 13.169 -16.486 1.00 59.19 203 LEU A N 1
ATOM 1629 C CA . LEU A 1 203 ? 20.102 11.972 -16.689 1.00 59.19 203 LEU A CA 1
ATOM 1630 C C . LEU A 1 203 ? 21.587 12.255 -16.488 1.00 59.19 203 LEU A C 1
ATOM 1632 O O . LEU A 1 203 ? 22.234 11.524 -15.754 1.00 59.19 203 LEU A O 1
ATOM 1636 N N . MET A 1 204 ? 22.115 13.335 -17.072 1.00 59.56 204 MET A N 1
ATOM 1637 C CA . MET A 1 204 ? 23.513 13.724 -16.863 1.00 59.56 204 MET A CA 1
ATOM 1638 C C . MET A 1 204 ? 23.825 13.985 -15.385 1.00 59.56 204 MET A C 1
ATOM 1640 O O . MET A 1 204 ? 24.879 13.573 -14.911 1.00 59.56 204 MET A O 1
ATOM 1644 N N . ALA A 1 205 ? 22.914 14.624 -14.643 1.00 54.06 205 ALA A N 1
ATOM 1645 C CA . ALA A 1 205 ? 23.083 14.838 -13.206 1.00 54.06 205 ALA A CA 1
ATOM 1646 C C . ALA A 1 205 ? 23.096 13.512 -12.422 1.00 54.06 205 ALA A C 1
ATOM 1648 O O . ALA A 1 205 ? 23.957 13.320 -11.565 1.00 54.06 205 ALA A O 1
ATOM 1649 N N . TYR A 1 206 ? 22.205 12.575 -12.758 1.00 54.91 206 TYR A N 1
ATOM 1650 C CA . TYR A 1 206 ? 22.184 11.234 -12.164 1.00 54.91 206 TYR A CA 1
ATOM 1651 C C . TYR A 1 206 ? 23.438 10.418 -12.512 1.00 54.91 206 TYR A C 1
A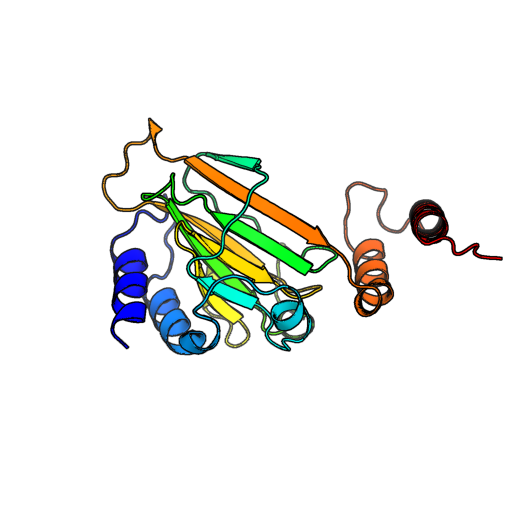TOM 1653 O O . TYR A 1 206 ? 24.038 9.818 -11.626 1.00 54.91 206 TYR A O 1
ATOM 1661 N N . CYS A 1 207 ? 23.884 10.430 -13.771 1.00 52.03 207 CYS A N 1
ATOM 1662 C CA . CYS A 1 207 ? 25.111 9.754 -14.192 1.00 52.03 207 CYS A CA 1
ATOM 1663 C C . CYS A 1 207 ? 26.339 10.312 -13.455 1.00 52.03 207 CYS A C 1
ATOM 1665 O O . CYS A 1 207 ? 27.134 9.537 -12.922 1.00 52.03 207 CYS A O 1
ATOM 1667 N N . ALA A 1 208 ? 26.440 11.640 -13.323 1.00 52.97 208 ALA A N 1
ATOM 1668 C CA . ALA A 1 208 ? 27.503 12.290 -12.559 1.00 52.97 208 ALA A CA 1
ATOM 1669 C C . ALA A 1 208 ? 27.483 11.904 -11.067 1.00 52.97 208 ALA A C 1
ATOM 1671 O O . ALA A 1 208 ? 28.539 11.639 -10.494 1.00 52.97 208 ALA A O 1
ATOM 1672 N N . MET A 1 209 ? 26.300 11.809 -10.445 1.00 45.56 209 MET A N 1
ATOM 1673 C CA . MET A 1 209 ? 26.143 11.329 -9.062 1.00 45.56 209 MET A CA 1
ATOM 1674 C C . MET A 1 209 ? 26.602 9.876 -8.870 1.00 45.56 209 MET A C 1
ATOM 1676 O O . MET A 1 209 ? 27.056 9.515 -7.789 1.00 45.56 209 MET A O 1
ATOM 1680 N N . GLU A 1 210 ? 26.524 9.047 -9.911 1.00 48.84 210 GLU A N 1
ATOM 1681 C CA . GLU A 1 210 ? 27.020 7.666 -9.901 1.00 48.84 210 GLU A CA 1
ATOM 1682 C C . GLU A 1 210 ? 28.491 7.526 -10.338 1.00 48.84 210 GLU A C 1
ATOM 1684 O O . GLU A 1 210 ? 28.982 6.406 -10.501 1.00 48.84 210 GLU A O 1
ATOM 1689 N N . GLY A 1 211 ? 29.196 8.638 -10.572 1.00 45.31 211 GLY A N 1
A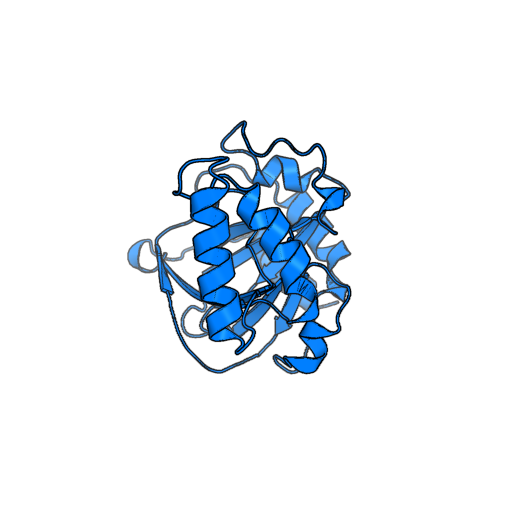TOM 1690 C CA . GLY A 1 211 ? 30.575 8.633 -11.068 1.00 45.31 211 GLY A CA 1
ATOM 1691 C C . GLY A 1 211 ? 30.717 8.128 -12.508 1.00 45.31 211 GLY A C 1
ATOM 1692 O O . GLY A 1 211 ? 31.815 7.753 -12.920 1.00 45.31 211 GLY A O 1
ATOM 1693 N N . ARG A 1 212 ? 29.623 8.094 -13.277 1.00 49.50 212 ARG A N 1
ATOM 1694 C CA . ARG A 1 212 ? 29.617 7.717 -14.692 1.00 49.50 212 ARG A CA 1
ATOM 1695 C C . ARG A 1 212 ? 29.532 8.983 -15.537 1.00 49.50 212 ARG A C 1
ATOM 1697 O O . ARG A 1 212 ? 28.548 9.713 -15.474 1.00 49.50 212 ARG A O 1
ATOM 1704 N N . TRP A 1 213 ? 30.549 9.235 -16.347 1.00 46.84 213 TRP A N 1
ATOM 1705 C CA . TRP A 1 213 ? 30.458 10.243 -17.397 1.00 46.84 213 TRP A CA 1
ATOM 1706 C C . TRP A 1 213 ? 29.776 9.599 -18.605 1.00 46.84 213 TRP A C 1
ATOM 1708 O O . TRP A 1 213 ? 30.127 8.486 -18.993 1.00 46.84 213 TRP A O 1
ATOM 1718 N N . LEU A 1 214 ? 28.743 10.253 -19.135 1.00 46.00 214 LEU A N 1
ATOM 1719 C CA . LEU A 1 214 ? 28.257 9.951 -20.477 1.00 46.00 214 LEU A CA 1
ATOM 1720 C C . LEU A 1 214 ? 29.214 10.670 -21.430 1.00 46.00 214 LEU A C 1
ATOM 1722 O O . LEU A 1 214 ? 29.277 11.899 -21.376 1.00 46.00 214 LEU A O 1
ATOM 1726 N N . ASP A 1 215 ? 29.979 9.908 -22.211 1.00 48.31 215 ASP A N 1
ATOM 1727 C CA . ASP A 1 215 ? 30.724 10.443 -23.358 1.00 48.31 215 ASP A CA 1
ATOM 1728 C C . ASP A 1 215 ? 29.762 11.044 -24.399 1.00 48.31 215 ASP A C 1
ATOM 1730 O O . ASP A 1 215 ? 28.691 10.433 -24.649 1.00 48.31 215 ASP A O 1
#

pLDDT: mean 76.27, std 14.74, range [38.62, 95.25]

Organism: Phytophthora sojae (strain P6497) (NCBI:txid1094619)

Foldseek 3Di:
DVVLVVVLVCLVFWFLDDDDDDSVLLSVLSVVCVVLEDEDADDPVVLQPDLFQKHKYAQHDDDDWDKDFAWDKDQWDFALAKKKKAWAPVLQFKKKKKKKFRAQCLCPPPDSPDDPCSVVVSSPRPRIGIHMGGHNMIMIGGHGITMMMTMIGGPPQDNVSRMTIITMDGDHDPVCVVVSLVCVLCDPDPDPNPPVVVSVVVVCVVCVVVVHHDD

Radius of gyration: 18.06 Å; chains: 1; bounding box: 49×38×43 Å

=== Feature glossary ===
Key to the feature types in this record:

Secondary structure (8-state, DSSP). Secondary structure is the local, repeating backbone conformation. DSSP classifies it into eight states by reading the hydrogen-bond network: three helix types (H, G, I), two β types (E, B), two non-regular types (T, S), and unstructured coil (-).

Backbone torsions (φ/ψ). Backbone dihedral angles. Every residue except chain termini has a φ (preceding-C → N → Cα → C) and a ψ (N → Cα → C → next-N). They are reported in degrees following the IUPAC sign convention. Secondary structure is essentially a statement about which (φ, ψ) basin each residue occupies.

Predicted aligned error. Predicted Aligned Error (PAE) is an AlphaFold confidence matrix: entry (i, j) is the expected error in the position of residue j, in ångströms, when the prediction is superimposed on the true structure at residue i. Low PAE within a block of residues means that block is internally rigid and well-predicted; high PAE between two blocks means their relative placement is uncertain even if each block individually is confident.

B-factor. B-factor (Debye–Waller factor) reflects atomic displacement in the crystal lattice. It is an experimental observable (units Å²), not a prediction; low values mean the atom is pinned down, high values mean it moves or is heterogeneous across the crystal.

Secondary structure (3-state, P-SEA). Three-state secondary structure (P-SEA) collapses the eight DSSP classes into helix (a), strand (b), and coil (c). P-SEA assigns these from Cα geometry alone — distances and angles — without requiring backbone oxygens, so it works on any Cα trace.

Sequence. Primary structure: the covalent order of the twenty standard amino acids along the backbone. Two proteins with the same sequence will (almost always) fold to the same structure; two with 30% identity often share a fold but not the details.

pLDDT. pLDDT is the predicted lDDT-Cα score: AlphaFold's confidence that the local environment of each residue (all inter-atomic distances within 15 Å) is correctly placed. It is a per-residue number between 0 and 100, with higher meaning more reliable.

InterPro / GO / CATH / organism. Functional annotations link the protein to curated databases. InterPro entries identify conserved domains and families by matching the sequence against member-database signatures (Pfam, PROSITE, CDD, …). Gene Ontology (GO) terms describe molecular function, biological process, and cellular component in a controlled vocabulary. CATH places the structure in a hierarchical fold classification (Class/Architecture/Topology/Homologous-superfamily). The organism is the source species.

Contact-map, Ramachandran, and PAE plots. Three diagnostic plots accompany the record. The Cα contact map visualizes the tertiary structure as a 2D adjacency matrix (8 Å cutoff, sequence-local contacts suppressed). The Ramachandran plot shows the distribution of backbone (φ, ψ) torsions, with points in the α and β basins reflecting secondary structure content. The PAE plot shows AlphaFold's inter-residue confidence as a color matrix.

mmCIF coordinates. The mmCIF table is the protein's shape written out atom by atom. For each backbone N, Cα, C, and carbonyl O, it records an (x, y, z) coordinate triple in Å plus the residue type, chain letter, and residue number.

Radius of gyration, Cα contacts, bounding box. Three whole-structure scalars: the radius of gyration (RMS distance of Cα from centroid, in Å), the count of Cα–Cα contacts (pairs closer than 8 Å and separated by more than four residues in sequence — i.e. tertiary, not 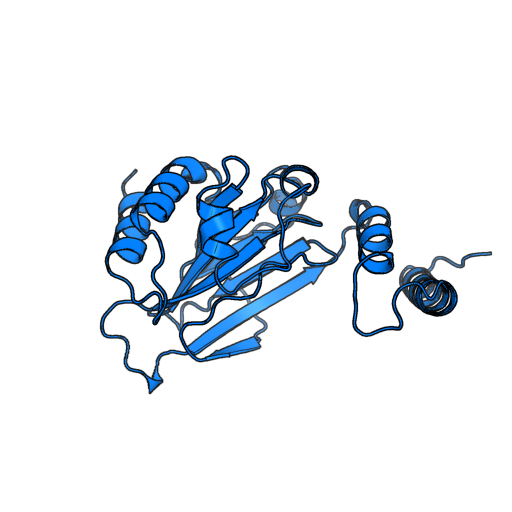local, contacts), and the bounding-box dimensions. Together they distinguish compact globular folds from extended fibres or disordered chains.

Foldseek 3Di. The Foldseek 3Di string encodes local tertiary geometry as a 20-letter alphabet — one character per residue — derived from the relative positions of nearby Cα atoms. Unlike the amino-acid sequence, 3Di is a direct function of the 3D structure, so two proteins with the same fold have similar 3Di strings even at low sequence identity.

Rendered structure images. Six rendered views show the 3D structure from the faces of a cube — i.e. along ±x, ±y, ±z. Rendering representation is drawn randomly per protein from cartoon (secondary-structure ribbons), sticks (backbone bonds), or molecular surface; coloring is either N→C rainbow (blue at the N-terminus through red at the C-terminus) or one color per chain.

Nearest PDB structures. The Foldseek neighbor list gives the closest experimentally determined structures in the PDB, ranked by structural alignment. TM-score near 1 means near-identical fold; near 0.3 means only rough topology match. This is how one finds what a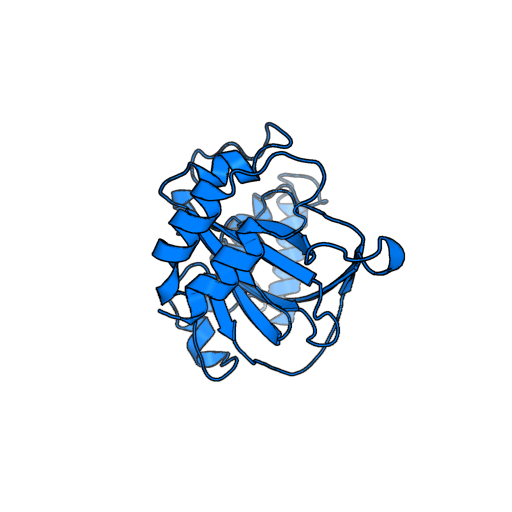 novel AlphaFold prediction most resembles in the solved-structure universe.

Solvent-accessible surface area. SASA measures how much of the protein is reachable by solvent. It is computed by rolling a water-sized probe over the atomic surface and summing the exposed area (Å²). Per-residue SASA distinguishes core (buried, low SASA) from surface (exposed, high SASA) residues; total SASA is a whole-molecule size measure.